Protein AF-K0NRJ4-F1 (afdb_monomer_lite)

Radius of gyration: 26.92 Å; chains: 1; bounding box: 56×39×92 Å

Sequence (185 aa):
MKKTRKTIVTIWINPEILDKLDKFAKKANISRSQLIHNLLTIGYDEINLQKNLGIIKLTLSLERLQAKIAKLLSGAKKKIVIVDPNKKGTNLSIRIDPELMKKIDALANKLSMSRSIFIEYLLEISIKELKYINFPGIIDSALLIRDLNDKISEAWKKLFKKSEKALKEKEVITKIDENLEENNN

InterPro domains:
  IPR002145 Ribbon-helix-helix protein, CopG [PF01402] (91-121)

Organism: Desulfobacula toluolica (strain DSM 7467 / Tol2) (NCBI:txid651182)

Structure (mmCIF, N/CA/C/O backbone):
data_AF-K0NRJ4-F1
#
_entry.id   AF-K0NRJ4-F1
#
loop_
_atom_site.group_PDB
_atom_site.id
_atom_site.type_symbol
_atom_site.label_atom_id
_atom_site.label_alt_id
_atom_site.label_comp_id
_atom_site.label_asym_id
_atom_site.label_entity_id
_atom_site.label_seq_id
_atom_site.pdbx_PDB_ins_code
_atom_site.Cartn_x
_atom_site.Cartn_y
_atom_site.Cartn_z
_atom_site.occupancy
_atom_site.B_iso_or_equiv
_atom_site.auth_seq_id
_atom_site.auth_comp_id
_atom_site.auth_asym_id
_atom_site.auth_atom_id
_atom_site.pdbx_PDB_model_num
ATOM 1 N N . MET A 1 1 ? -8.785 16.308 16.382 1.00 49.69 1 MET A N 1
ATOM 2 C CA . MET A 1 1 ? -7.959 16.033 15.180 1.00 49.69 1 MET A CA 1
ATOM 3 C C . MET A 1 1 ? -8.559 16.771 13.988 1.00 49.69 1 MET A C 1
ATOM 5 O O . MET A 1 1 ? -9.744 16.595 13.727 1.00 49.69 1 MET A O 1
ATOM 9 N N . LYS A 1 2 ? -7.799 17.634 13.299 1.00 53.19 2 LYS A N 1
ATOM 10 C CA . LYS A 1 2 ? -8.275 18.306 12.074 1.00 53.19 2 LYS A CA 1
ATOM 11 C C . LYS A 1 2 ? -8.449 17.251 10.974 1.00 53.19 2 LYS A C 1
ATOM 13 O O . LYS A 1 2 ? -7.509 16.513 10.705 1.00 53.19 2 LYS A O 1
ATOM 18 N N . LYS A 1 3 ? -9.631 17.162 10.348 1.00 60.47 3 LYS A N 1
ATOM 19 C CA . LYS A 1 3 ? -9.841 16.317 9.158 1.00 60.47 3 LYS A CA 1
ATOM 20 C C . LYS A 1 3 ? -8.986 16.874 8.015 1.00 60.47 3 LYS A C 1
ATOM 22 O O .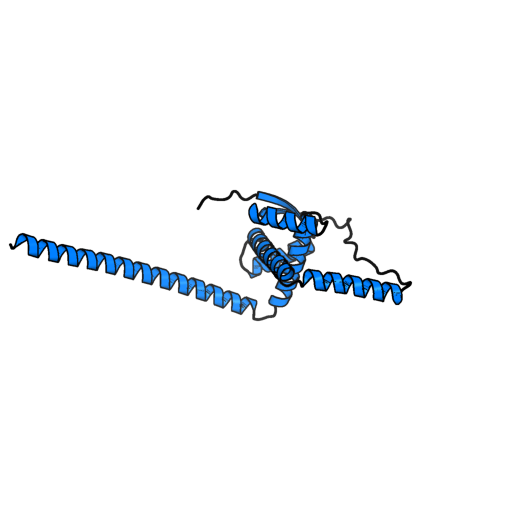 LYS A 1 3 ? -9.338 17.898 7.431 1.00 60.47 3 LYS A O 1
ATOM 27 N N . THR A 1 4 ? -7.868 16.225 7.708 1.00 72.19 4 THR A N 1
ATOM 28 C CA . THR A 1 4 ? -7.084 16.502 6.502 1.00 72.19 4 THR A CA 1
ATOM 29 C C . THR A 1 4 ? -7.940 16.194 5.273 1.00 72.19 4 THR A C 1
ATOM 31 O O . THR A 1 4 ? -8.559 15.133 5.166 1.00 72.19 4 THR A O 1
ATOM 34 N N . ARG A 1 5 ? -8.049 17.161 4.352 1.00 82.81 5 ARG A N 1
ATOM 35 C CA . ARG A 1 5 ? -8.780 16.965 3.092 1.00 82.81 5 ARG A CA 1
ATOM 36 C C . ARG A 1 5 ? -8.004 15.963 2.241 1.00 82.81 5 ARG A C 1
ATOM 38 O O . ARG A 1 5 ? -6.827 16.177 1.985 1.00 82.81 5 ARG A O 1
ATOM 45 N N . LYS A 1 6 ? -8.658 14.884 1.807 1.00 84.81 6 LYS A N 1
ATOM 46 C CA . LYS A 1 6 ? -8.058 13.897 0.896 1.00 84.81 6 LYS A CA 1
ATOM 47 C C . LYS A 1 6 ? -7.960 14.477 -0.515 1.00 84.81 6 LYS A C 1
ATOM 49 O O . LYS A 1 6 ? -8.884 15.161 -0.955 1.00 84.81 6 LYS A O 1
ATOM 54 N N . THR A 1 7 ? -6.887 14.157 -1.230 1.00 87.25 7 THR A N 1
ATOM 55 C CA . THR A 1 7 ? -6.681 14.578 -2.623 1.00 87.25 7 THR A CA 1
ATOM 56 C C . THR A 1 7 ? -7.115 13.460 -3.566 1.00 87.25 7 THR A C 1
ATOM 58 O O . THR A 1 7 ? -6.834 12.288 -3.308 1.00 87.25 7 THR A O 1
ATOM 61 N N . ILE A 1 8 ? -7.817 13.801 -4.649 1.00 89.06 8 ILE A N 1
ATOM 62 C CA . ILE A 1 8 ? -8.159 12.849 -5.714 1.00 89.06 8 ILE A CA 1
ATOM 63 C C . ILE A 1 8 ? -7.032 12.870 -6.740 1.00 89.06 8 ILE A C 1
ATOM 65 O O . ILE A 1 8 ? -6.679 13.931 -7.251 1.00 89.06 8 ILE A O 1
ATOM 69 N N . VAL A 1 9 ? -6.478 11.700 -7.035 1.00 88.44 9 VAL A N 1
ATOM 70 C CA . VAL A 1 9 ? -5.426 11.523 -8.035 1.00 88.44 9 VAL A CA 1
ATOM 71 C C . VAL A 1 9 ? -5.911 10.503 -9.051 1.00 88.44 9 VAL A C 1
ATOM 73 O O . VAL A 1 9 ? -6.355 9.419 -8.674 1.00 88.44 9 VAL A O 1
ATOM 76 N N . THR A 1 10 ? -5.835 10.858 -10.331 1.00 89.00 10 THR A N 1
ATOM 77 C CA . THR A 1 10 ? -6.123 9.944 -11.439 1.00 89.00 10 THR A CA 1
ATOM 78 C C . THR A 1 10 ? -4.811 9.437 -12.011 1.00 89.00 10 THR A C 1
ATOM 80 O O . THR A 1 10 ? -3.925 10.227 -12.335 1.00 89.00 10 THR A O 1
ATOM 83 N N . ILE A 1 11 ? -4.692 8.120 -12.110 1.00 88.50 11 ILE A N 1
ATOM 84 C CA . ILE A 1 11 ? -3.521 7.423 -12.636 1.00 88.50 11 ILE A CA 1
ATOM 85 C C . ILE A 1 11 ? -3.947 6.417 -13.697 1.00 88.50 11 ILE A C 1
ATOM 87 O O . ILE A 1 11 ? -5.046 5.867 -13.645 1.00 88.50 11 ILE A O 1
ATOM 91 N N . TRP A 1 12 ? -3.055 6.175 -14.647 1.00 87.19 12 TRP A N 1
ATOM 92 C CA . TRP A 1 12 ? -3.194 5.094 -15.611 1.00 87.19 12 TRP A CA 1
ATOM 93 C C . TRP A 1 12 ? -2.604 3.830 -14.999 1.00 87.19 12 TRP A C 1
ATOM 95 O O . TRP A 1 12 ? -1.496 3.877 -14.473 1.00 87.19 12 TRP A O 1
ATOM 105 N N . ILE A 1 13 ? -3.357 2.734 -15.027 1.00 87.44 13 ILE A N 1
ATOM 106 C CA . ILE A 1 13 ? -2.923 1.442 -14.488 1.00 87.44 13 ILE A CA 1
ATOM 107 C C . ILE A 1 13 ? -3.192 0.356 -15.519 1.00 87.44 13 ILE A C 1
ATOM 109 O O . ILE A 1 13 ? -4.242 0.349 -16.168 1.00 87.44 13 ILE A O 1
ATOM 113 N N . ASN A 1 14 ? -2.276 -0.601 -15.633 1.00 87.88 14 ASN A N 1
ATOM 114 C CA . ASN A 1 14 ? -2.489 -1.812 -16.409 1.00 87.88 14 ASN A CA 1
ATOM 115 C C . ASN A 1 14 ? -3.772 -2.567 -15.964 1.00 87.88 14 ASN A C 1
ATOM 117 O O . ASN A 1 14 ? -3.909 -2.905 -14.782 1.00 87.88 14 ASN A O 1
ATOM 121 N N . PRO A 1 15 ? -4.695 -2.904 -16.886 1.00 89.25 15 PRO A N 1
ATOM 122 C CA . PRO A 1 15 ? -5.908 -3.664 -16.570 1.00 89.25 15 PRO A CA 1
ATOM 123 C C . PRO A 1 15 ? -5.654 -4.956 -15.774 1.00 89.25 15 PRO A C 1
ATOM 125 O O . PRO A 1 15 ? -6.393 -5.273 -14.847 1.00 89.25 15 PRO A O 1
ATOM 128 N N . GLU A 1 16 ? -4.554 -5.662 -16.048 1.00 88.12 16 GLU A N 1
ATOM 129 C CA . GLU A 1 16 ? -4.206 -6.903 -15.344 1.00 88.12 16 GLU A CA 1
ATOM 130 C C . GLU A 1 16 ? -3.880 -6.680 -13.855 1.00 88.12 16 GLU A C 1
ATOM 132 O O . GLU A 1 16 ? -4.060 -7.576 -13.024 1.00 88.12 16 GLU A O 1
ATOM 137 N N . ILE A 1 17 ? -3.338 -5.507 -13.511 1.00 88.00 17 ILE A N 1
ATOM 138 C CA . ILE A 1 17 ? -3.085 -5.091 -12.125 1.00 88.00 17 ILE A CA 1
ATOM 139 C C . ILE A 1 17 ? -4.425 -4.805 -11.449 1.00 88.00 17 ILE A C 1
ATOM 141 O O . ILE A 1 17 ? -4.657 -5.258 -10.327 1.00 88.00 17 ILE A O 1
ATOM 145 N N . LEU A 1 18 ? -5.327 -4.119 -12.155 1.00 91.62 18 LEU A N 1
ATOM 146 C CA . LEU A 1 18 ? -6.655 -3.786 -11.654 1.00 91.62 18 LEU A CA 1
ATOM 147 C C . LEU A 1 18 ? -7.475 -5.042 -11.317 1.00 91.62 18 LEU A C 1
ATOM 149 O O . LEU A 1 18 ? -8.025 -5.132 -10.220 1.00 91.62 18 LEU A O 1
ATOM 153 N N . ASP A 1 19 ? -7.466 -6.048 -12.192 1.00 93.44 19 ASP A N 1
ATOM 154 C CA . ASP A 1 19 ? -8.160 -7.321 -11.959 1.00 93.44 19 ASP A CA 1
ATOM 155 C C . ASP A 1 19 ? -7.630 -8.059 -10.722 1.00 93.44 19 ASP A C 1
ATOM 157 O O . ASP A 1 19 ? -8.387 -8.661 -9.955 1.00 93.44 19 ASP A O 1
ATOM 161 N N . LYS A 1 20 ? -6.309 -8.023 -10.502 1.00 91.69 20 LYS A N 1
ATOM 162 C CA . LYS A 1 20 ? -5.681 -8.625 -9.315 1.00 91.69 20 LYS A CA 1
ATOM 163 C C . LYS A 1 20 ? -6.092 -7.881 -8.048 1.00 91.69 20 LYS A C 1
ATOM 165 O O . LYS A 1 20 ? -6.431 -8.532 -7.062 1.00 91.69 20 LYS A O 1
ATOM 170 N N . LEU A 1 21 ? -6.102 -6.547 -8.082 1.00 92.31 21 LEU A N 1
ATOM 171 C CA . LEU A 1 21 ? -6.567 -5.726 -6.962 1.00 92.31 21 LEU A CA 1
ATOM 172 C C . LEU A 1 21 ? -8.017 -6.050 -6.607 1.00 92.31 21 LEU A C 1
ATOM 174 O O . LEU A 1 21 ? -8.317 -6.224 -5.430 1.00 92.31 21 LEU A O 1
ATOM 178 N N . ASP A 1 22 ? -8.894 -6.207 -7.598 1.00 94.88 22 ASP A N 1
ATOM 179 C CA . ASP A 1 22 ? -10.293 -6.570 -7.358 1.00 94.88 22 ASP A CA 1
ATOM 180 C C . ASP A 1 22 ? -10.440 -7.966 -6.736 1.00 94.88 22 ASP A C 1
ATOM 182 O O . ASP A 1 22 ? -11.246 -8.150 -5.821 1.00 94.88 22 ASP A O 1
ATOM 186 N N . LYS A 1 23 ? -9.629 -8.944 -7.157 1.00 93.00 23 LYS A N 1
ATOM 187 C CA . LYS A 1 23 ? -9.598 -10.278 -6.529 1.00 93.00 23 LYS A CA 1
ATOM 188 C C . LYS A 1 23 ? -9.177 -10.209 -5.059 1.00 93.00 23 LYS A C 1
ATOM 190 O O . LYS A 1 23 ? -9.844 -10.798 -4.209 1.00 93.00 23 LYS A O 1
ATOM 195 N N . PHE A 1 24 ? -8.106 -9.478 -4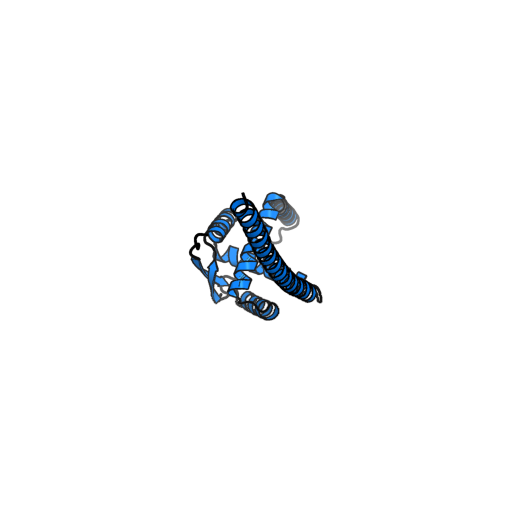.747 1.00 89.50 24 PHE A N 1
ATOM 196 C CA . PHE A 1 24 ? -7.636 -9.323 -3.367 1.00 89.50 24 PHE A CA 1
ATOM 197 C C . PHE A 1 24 ? -8.610 -8.516 -2.505 1.00 89.50 24 PHE A C 1
ATOM 199 O O . PHE A 1 24 ? -8.862 -8.895 -1.364 1.00 89.50 24 PHE A O 1
ATOM 206 N N . ALA A 1 25 ? -9.208 -7.457 -3.051 1.00 91.00 25 ALA A N 1
ATOM 207 C CA . ALA A 1 25 ? -10.193 -6.636 -2.353 1.00 91.00 25 ALA A CA 1
ATOM 208 C C . ALA A 1 25 ? -11.429 -7.459 -1.964 1.00 91.00 25 ALA A C 1
ATOM 210 O O . ALA A 1 25 ? -11.863 -7.407 -0.813 1.00 91.00 25 ALA A O 1
ATOM 211 N N . LYS A 1 26 ? -11.932 -8.291 -2.890 1.00 92.38 26 LYS A N 1
ATOM 212 C CA . LYS A 1 26 ? -13.019 -9.244 -2.617 1.00 92.38 26 LYS A CA 1
ATOM 213 C C . LYS A 1 26 ? -12.633 -10.249 -1.535 1.00 92.38 26 LYS A C 1
ATOM 215 O O . LYS A 1 26 ? -13.396 -10.431 -0.595 1.00 92.38 26 LYS A O 1
ATOM 220 N N . LYS A 1 27 ? -11.446 -10.862 -1.630 1.00 86.81 27 LYS A N 1
ATOM 221 C CA . LYS A 1 27 ? -10.974 -11.839 -0.633 1.00 86.81 27 LYS A CA 1
ATOM 222 C C . LYS A 1 27 ? -10.842 -11.225 0.767 1.00 86.81 27 LYS A C 1
ATOM 224 O O . LYS A 1 27 ? -11.181 -11.871 1.748 1.00 86.81 27 LYS A O 1
ATOM 229 N N . ALA A 1 28 ? -10.376 -9.982 0.859 1.00 83.62 28 ALA A N 1
ATOM 230 C CA . ALA A 1 28 ? -10.199 -9.272 2.125 1.00 83.62 28 ALA A CA 1
ATOM 231 C C . ALA A 1 28 ? -11.476 -8.573 2.637 1.0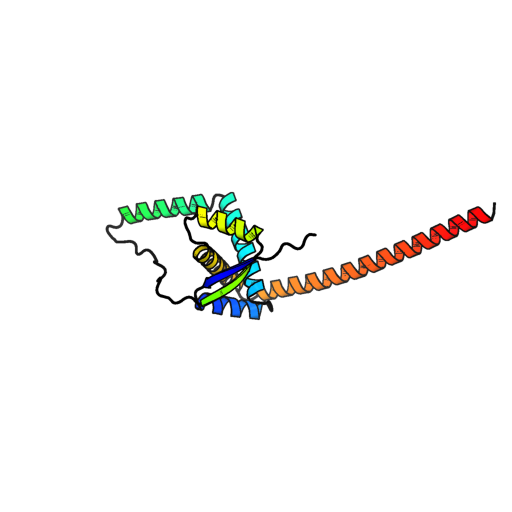0 83.62 28 ALA A C 1
ATOM 233 O O . ALA A 1 28 ? -11.449 -7.990 3.721 1.00 83.62 28 ALA A O 1
ATOM 234 N N . ASN A 1 29 ? -12.574 -8.615 1.874 1.00 89.75 29 ASN A N 1
ATOM 235 C CA . ASN A 1 29 ? -13.825 -7.909 2.153 1.00 89.75 29 ASN A CA 1
ATOM 236 C C . ASN A 1 29 ? -13.637 -6.396 2.409 1.00 89.75 29 ASN A C 1
ATOM 238 O O . ASN A 1 29 ? -14.181 -5.829 3.356 1.00 89.75 29 ASN A O 1
ATOM 242 N N . ILE A 1 30 ? -12.835 -5.732 1.572 1.00 91.25 30 ILE A N 1
ATOM 243 C CA . ILE A 1 30 ? -12.611 -4.279 1.625 1.00 91.25 30 ILE A CA 1
ATOM 244 C C . ILE A 1 30 ? -12.809 -3.648 0.248 1.00 91.25 30 ILE A C 1
ATOM 246 O O . ILE A 1 30 ? -12.726 -4.314 -0.782 1.00 91.25 30 ILE A O 1
ATOM 250 N N . SER A 1 31 ? -13.052 -2.334 0.204 1.00 94.44 31 SER A N 1
ATOM 251 C CA . SER A 1 31 ? -13.150 -1.631 -1.080 1.00 94.44 31 SER A CA 1
ATOM 252 C C . SER A 1 31 ? -11.797 -1.582 -1.797 1.00 94.44 31 SER A C 1
ATOM 254 O O . SER A 1 31 ? -10.745 -1.458 -1.163 1.00 94.44 31 SER A O 1
ATOM 256 N N . ARG A 1 32 ? -11.819 -1.589 -3.135 1.00 94.50 32 ARG A N 1
ATOM 257 C CA . ARG A 1 32 ? -10.614 -1.447 -3.970 1.00 94.50 32 ARG A CA 1
ATOM 258 C C . ARG A 1 32 ? -9.795 -0.212 -3.597 1.00 94.50 32 ARG A C 1
ATOM 260 O O . ARG A 1 32 ? -8.580 -0.293 -3.461 1.00 94.50 32 ARG A O 1
ATOM 267 N N . SER A 1 33 ? -10.455 0.931 -3.400 1.00 91.56 33 SER A N 1
ATOM 268 C CA . SER A 1 33 ? -9.784 2.177 -3.018 1.00 91.56 33 SER A CA 1
ATOM 269 C C . SER A 1 33 ? -9.101 2.069 -1.655 1.00 91.56 33 SER A C 1
ATOM 271 O O . SER A 1 33 ? -8.006 2.601 -1.492 1.00 91.56 33 SER A O 1
ATOM 273 N N . GLN A 1 34 ? -9.718 1.370 -0.695 1.00 90.38 34 GLN A N 1
ATOM 274 C CA . GLN A 1 34 ? -9.108 1.128 0.612 1.00 90.38 34 GLN A CA 1
ATOM 275 C C . GLN A 1 34 ? -7.892 0.206 0.494 1.00 90.38 34 GLN A C 1
ATOM 277 O O . GLN A 1 34 ? -6.855 0.508 1.076 1.00 90.38 34 GLN A O 1
ATOM 282 N N . LEU A 1 35 ? -7.992 -0.876 -0.288 1.00 91.38 35 LEU A N 1
ATOM 283 C CA . LEU A 1 35 ? -6.860 -1.768 -0.540 1.00 91.38 35 LEU A CA 1
ATOM 284 C C . LEU A 1 35 ? -5.690 -1.001 -1.163 1.00 91.38 35 LEU A C 1
ATOM 286 O O . LEU A 1 35 ? -4.581 -1.070 -0.651 1.00 91.38 35 LEU A O 1
ATOM 290 N N . ILE A 1 36 ? -5.940 -0.221 -2.217 1.00 92.12 36 ILE A N 1
ATOM 291 C CA . ILE A 1 36 ? -4.904 0.582 -2.881 1.00 92.12 36 ILE A CA 1
ATOM 292 C C . ILE A 1 36 ? -4.256 1.562 -1.906 1.00 92.12 36 ILE A C 1
ATOM 294 O O . ILE A 1 36 ? -3.036 1.681 -1.880 1.00 92.12 36 ILE A O 1
ATOM 298 N N . HIS A 1 37 ? -5.051 2.243 -1.082 1.00 90.38 37 HIS A N 1
ATOM 299 C CA . HIS A 1 37 ? -4.517 3.151 -0.074 1.00 90.38 37 HIS A CA 1
ATOM 300 C C . HIS A 1 37 ? -3.592 2.432 0.918 1.00 90.38 37 HIS A C 1
ATOM 302 O O . HIS A 1 37 ? -2.500 2.926 1.202 1.00 90.38 37 HIS A O 1
ATOM 308 N N . ASN A 1 38 ? -3.997 1.253 1.395 1.00 89.94 38 ASN A N 1
ATOM 309 C CA . ASN A 1 38 ? -3.187 0.445 2.301 1.00 89.94 38 ASN A CA 1
ATOM 310 C C . ASN A 1 38 ? -1.882 -0.001 1.625 1.00 89.94 38 ASN A C 1
ATOM 312 O O . ASN A 1 38 ? -0.816 0.183 2.203 1.00 89.94 38 ASN A O 1
ATOM 316 N N . LEU A 1 39 ? -1.951 -0.512 0.389 1.00 89.50 39 LEU A N 1
ATOM 317 C CA . LEU A 1 39 ? -0.769 -0.962 -0.355 1.00 89.50 39 LEU A CA 1
ATOM 318 C C . LEU A 1 39 ? 0.209 0.184 -0.620 1.00 89.50 39 LEU A C 1
ATOM 320 O O . LEU A 1 39 ? 1.405 0.012 -0.438 1.00 89.50 39 LEU A O 1
ATOM 324 N N . LEU A 1 40 ? -0.282 1.373 -0.976 1.00 89.81 40 LEU A N 1
ATOM 325 C CA . LEU A 1 40 ? 0.581 2.541 -1.171 1.00 89.81 40 LEU A CA 1
ATOM 326 C C . LEU A 1 40 ? 1.248 3.008 0.119 1.00 89.81 40 LEU A C 1
ATOM 328 O O . LEU A 1 40 ? 2.374 3.495 0.079 1.00 89.81 40 LEU A O 1
ATOM 332 N N . THR A 1 41 ? 0.558 2.874 1.249 1.00 86.31 41 THR A N 1
ATOM 333 C CA . THR A 1 41 ? 1.111 3.238 2.556 1.00 86.31 41 THR A CA 1
ATOM 334 C C . THR A 1 41 ? 2.222 2.263 2.944 1.00 86.31 41 THR A C 1
ATOM 336 O O . THR A 1 41 ? 3.339 2.695 3.213 1.00 86.31 41 THR A O 1
ATOM 339 N N . ILE A 1 42 ? 1.941 0.958 2.869 1.00 84.94 42 ILE A N 1
ATOM 340 C CA . ILE A 1 42 ? 2.903 -0.108 3.179 1.00 84.94 42 ILE A CA 1
ATOM 341 C C . ILE A 1 42 ? 4.103 -0.041 2.232 1.00 84.94 42 ILE A C 1
ATOM 343 O O . ILE A 1 42 ? 5.235 0.061 2.692 1.00 84.94 42 ILE A O 1
ATOM 347 N N . GLY A 1 43 ? 3.866 0.002 0.918 1.00 80.06 43 GLY A N 1
ATOM 348 C CA . GLY A 1 43 ? 4.938 0.041 -0.074 1.00 80.06 43 GLY A CA 1
ATOM 349 C C . GLY A 1 43 ? 5.813 1.294 0.043 1.00 80.06 43 GLY A C 1
ATOM 350 O O . GLY A 1 43 ? 7.023 1.231 -0.172 1.00 80.06 43 GLY A O 1
ATOM 351 N N . TYR A 1 44 ? 5.243 2.440 0.437 1.00 85.81 44 TYR A N 1
ATOM 352 C CA . TYR A 1 44 ? 6.046 3.621 0.758 1.00 85.81 44 TYR A CA 1
ATOM 353 C C . TYR A 1 44 ? 6.958 3.376 1.969 1.00 85.81 44 TYR A C 1
ATOM 355 O O . TYR A 1 44 ? 8.156 3.676 1.906 1.00 85.81 44 TYR A O 1
ATOM 363 N N . ASP A 1 45 ? 6.405 2.849 3.062 1.00 80.88 45 ASP A N 1
ATOM 364 C CA . ASP A 1 45 ? 7.153 2.598 4.294 1.00 80.88 45 ASP A CA 1
ATOM 365 C C . ASP A 1 45 ? 8.261 1.560 4.074 1.00 80.88 45 ASP A C 1
ATOM 367 O O . ASP A 1 45 ? 9.383 1.757 4.543 1.00 80.88 45 ASP A O 1
ATOM 371 N N . GLU A 1 46 ? 8.004 0.521 3.280 1.00 80.06 46 GLU A N 1
ATOM 372 C CA . GLU A 1 46 ? 8.992 -0.487 2.887 1.00 80.06 46 GLU A CA 1
ATOM 373 C C . GLU A 1 46 ? 10.124 0.100 2.048 1.00 80.06 46 GLU A C 1
ATOM 375 O O . GLU A 1 46 ? 11.294 -0.129 2.360 1.00 80.06 46 GLU A O 1
ATOM 380 N N . ILE A 1 47 ? 9.824 0.908 1.023 1.00 80.94 47 ILE A N 1
ATOM 381 C CA . ILE A 1 47 ? 10.875 1.589 0.250 1.00 80.94 47 ILE A CA 1
ATOM 382 C C . ILE A 1 47 ? 11.696 2.499 1.162 1.00 80.94 47 ILE A C 1
ATOM 384 O O . ILE A 1 47 ? 12.924 2.569 1.046 1.00 80.94 47 ILE A O 1
ATOM 388 N N . ASN A 1 48 ? 11.045 3.204 2.085 1.00 77.88 48 ASN A N 1
ATOM 389 C CA . ASN A 1 48 ? 11.741 4.076 3.018 1.00 77.88 48 ASN A CA 1
ATOM 390 C C . ASN A 1 48 ? 12.626 3.278 3.994 1.00 77.88 48 ASN A C 1
ATOM 392 O O . ASN A 1 48 ? 13.758 3.682 4.265 1.00 77.88 48 ASN A O 1
ATOM 396 N N . LEU A 1 49 ? 12.166 2.116 4.461 1.00 78.69 49 LEU A N 1
ATOM 397 C CA . LEU A 1 49 ? 12.949 1.185 5.269 1.00 78.69 49 LEU A CA 1
ATOM 398 C C . LEU A 1 49 ? 14.154 0.650 4.483 1.00 78.69 49 LEU A C 1
ATOM 400 O O . LEU A 1 49 ? 15.285 0.759 4.950 1.00 78.69 49 LEU A O 1
ATOM 404 N N . GLN A 1 50 ? 13.951 0.163 3.257 1.00 75.88 50 GLN A N 1
ATOM 405 C CA . GLN A 1 50 ? 15.028 -0.309 2.379 1.00 75.88 50 GLN A CA 1
ATOM 406 C C . GLN A 1 50 ? 16.060 0.785 2.095 1.00 75.88 50 GLN A C 1
ATOM 408 O O . GLN A 1 50 ? 17.263 0.520 2.021 1.00 75.88 50 GLN A O 1
ATOM 413 N N . LYS A 1 51 ? 15.611 2.035 1.955 1.00 77.00 51 LYS A N 1
ATOM 414 C CA . LYS A 1 51 ? 16.494 3.191 1.812 1.00 77.00 51 LYS A CA 1
ATOM 415 C C . LYS A 1 51 ? 17.337 3.408 3.067 1.00 77.00 51 LYS A C 1
ATOM 417 O O . LYS A 1 51 ? 18.546 3.603 2.944 1.00 77.00 51 LYS A O 1
ATOM 422 N N . ASN A 1 52 ? 16.717 3.379 4.245 1.00 77.44 52 ASN A N 1
ATOM 423 C CA . ASN A 1 52 ? 17.402 3.572 5.524 1.00 77.44 52 ASN A CA 1
ATOM 424 C C . ASN A 1 52 ? 18.397 2.442 5.815 1.00 77.44 52 ASN A C 1
ATOM 426 O O . ASN A 1 52 ? 19.482 2.702 6.323 1.00 77.44 52 ASN A O 1
ATOM 430 N N . LEU A 1 53 ? 18.074 1.216 5.404 1.00 76.69 53 LEU A N 1
ATOM 431 C CA . LEU A 1 53 ? 18.958 0.052 5.490 1.00 76.69 53 LEU A CA 1
ATOM 432 C C . LEU A 1 53 ? 20.059 0.037 4.413 1.00 76.69 53 LEU A C 1
ATOM 434 O O . LEU A 1 53 ? 20.871 -0.881 4.370 1.00 76.69 53 LEU A O 1
ATOM 438 N N . GLY A 1 54 ? 20.092 1.020 3.506 1.00 77.75 54 GLY A N 1
ATOM 439 C CA . GLY A 1 54 ? 21.073 1.075 2.420 1.00 77.75 54 GLY A CA 1
ATOM 440 C C . GLY A 1 54 ? 20.878 0.011 1.331 1.00 77.75 54 GLY A C 1
ATOM 441 O O . GLY A 1 54 ? 21.678 -0.042 0.397 1.00 77.75 54 GLY A O 1
ATOM 442 N N . ILE A 1 55 ? 19.801 -0.779 1.387 1.00 77.62 55 ILE A N 1
ATOM 443 C CA . ILE A 1 55 ? 19.492 -1.850 0.427 1.00 77.62 55 ILE A CA 1
ATOM 444 C C . ILE A 1 55 ? 19.365 -1.278 -0.984 1.00 77.62 55 ILE A C 1
ATOM 446 O O . ILE A 1 55 ? 19.919 -1.836 -1.921 1.00 77.62 55 ILE A O 1
ATOM 450 N N . ILE A 1 56 ? 18.748 -0.103 -1.145 1.00 73.56 56 ILE A N 1
ATOM 451 C CA . ILE A 1 56 ? 18.644 0.550 -2.461 1.00 73.56 56 ILE A CA 1
ATOM 452 C C . ILE A 1 56 ? 20.034 0.844 -3.047 1.00 73.56 56 ILE A C 1
ATOM 454 O O . ILE A 1 56 ? 20.271 0.620 -4.234 1.00 73.56 56 ILE A O 1
ATOM 458 N N . LYS A 1 57 ? 20.981 1.313 -2.220 1.00 71.44 57 LYS A N 1
ATOM 459 C CA . LYS A 1 57 ? 22.360 1.565 -2.668 1.00 71.44 57 LYS A CA 1
ATOM 460 C C . LYS A 1 57 ? 23.056 0.261 -3.057 1.00 71.44 57 LYS A C 1
ATOM 462 O O . LYS A 1 57 ? 23.781 0.249 -4.051 1.00 71.44 57 LYS A O 1
ATOM 467 N N . LEU A 1 58 ? 22.823 -0.820 -2.311 1.00 66.06 58 LEU A N 1
ATOM 468 C CA . LEU A 1 58 ? 23.345 -2.151 -2.627 1.00 66.06 58 LEU A CA 1
ATOM 469 C C . LEU A 1 58 ? 22.778 -2.676 -3.950 1.00 66.06 58 LEU A C 1
ATOM 471 O O . LEU A 1 58 ? 23.555 -3.054 -4.822 1.00 66.06 58 LEU A O 1
ATOM 475 N N . THR A 1 59 ? 21.462 -2.615 -4.154 1.00 70.50 59 THR A N 1
ATOM 476 C CA . THR A 1 59 ? 20.808 -3.070 -5.390 1.00 70.50 59 THR A CA 1
ATOM 477 C C . THR A 1 59 ? 21.290 -2.289 -6.609 1.00 70.50 59 THR A C 1
ATOM 479 O O . THR A 1 59 ? 21.658 -2.896 -7.610 1.00 70.50 59 THR A O 1
ATOM 482 N N . LEU A 1 60 ? 21.393 -0.958 -6.519 1.00 73.25 60 LEU A N 1
ATOM 483 C CA . LEU A 1 60 ? 21.943 -0.135 -7.606 1.00 73.25 60 LEU A CA 1
ATOM 484 C C . LEU A 1 60 ? 23.420 -0.453 -7.882 1.00 73.25 60 LEU A C 1
ATOM 486 O O . LEU A 1 60 ? 23.870 -0.425 -9.028 1.00 73.25 60 LEU A O 1
ATOM 490 N N . SER A 1 61 ? 24.194 -0.763 -6.840 1.00 66.31 61 SER A N 1
ATOM 491 C CA . SER A 1 61 ? 25.596 -1.170 -6.987 1.00 66.31 61 SER A CA 1
ATOM 492 C C . SER A 1 61 ? 25.710 -2.533 -7.672 1.00 66.31 61 SER A C 1
ATOM 494 O O . SER A 1 61 ? 26.531 -2.694 -8.576 1.00 66.31 61 SER A O 1
ATOM 496 N N . LEU A 1 62 ? 24.846 -3.484 -7.306 1.00 66.81 62 LEU A N 1
ATOM 497 C CA . LEU A 1 62 ? 24.739 -4.794 -7.946 1.00 66.81 62 LEU A CA 1
ATOM 498 C C . LEU A 1 62 ? 24.291 -4.677 -9.401 1.00 66.81 62 LEU A C 1
ATOM 500 O O . LEU A 1 62 ? 24.870 -5.335 -10.257 1.00 66.81 62 LEU A O 1
ATOM 504 N N . GLU A 1 63 ? 23.329 -3.810 -9.715 1.00 73.06 63 GLU A N 1
ATOM 505 C CA . GLU A 1 63 ? 22.895 -3.570 -11.092 1.00 73.06 63 GLU A CA 1
ATOM 506 C C . GLU A 1 63 ? 24.038 -3.007 -11.943 1.00 73.06 63 GLU A C 1
ATOM 508 O O . GLU A 1 63 ? 24.288 -3.494 -13.045 1.00 73.06 63 GLU A O 1
ATOM 513 N N . ARG A 1 64 ? 24.803 -2.039 -11.419 1.00 74.56 64 ARG A N 1
ATOM 514 C CA . ARG A 1 64 ? 26.003 -1.509 -12.091 1.00 74.56 64 ARG A CA 1
ATOM 515 C C . ARG A 1 64 ? 27.065 -2.584 -12.296 1.00 74.56 64 ARG A C 1
ATOM 517 O O . ARG A 1 64 ? 27.702 -2.616 -13.347 1.00 74.56 64 ARG A O 1
ATOM 524 N N . LEU A 1 65 ? 27.260 -3.457 -11.311 1.00 72.31 65 LEU A N 1
ATOM 525 C CA . LEU A 1 65 ? 28.202 -4.569 -11.391 1.00 72.31 65 LEU A CA 1
ATOM 526 C C . LEU A 1 65 ? 27.747 -5.600 -12.434 1.00 72.31 65 LEU A C 1
ATOM 528 O O . LEU A 1 65 ? 28.529 -5.956 -13.310 1.00 72.31 65 LEU A O 1
ATOM 532 N N . GLN A 1 66 ? 26.469 -5.981 -12.440 1.00 71.25 66 GLN A N 1
ATOM 533 C CA . GLN A 1 66 ? 25.876 -6.831 -13.473 1.00 71.25 66 GLN A CA 1
ATOM 534 C C . GLN A 1 66 ? 25.920 -6.183 -14.856 1.00 71.25 66 GLN A C 1
ATOM 536 O O . GLN A 1 66 ? 26.124 -6.881 -15.840 1.00 71.25 66 GLN A O 1
ATOM 541 N N . ALA A 1 67 ? 25.726 -4.869 -14.967 1.00 72.31 67 ALA A N 1
ATOM 542 C CA . ALA A 1 67 ? 25.826 -4.148 -16.230 1.00 72.31 67 ALA A CA 1
ATOM 543 C C . ALA A 1 67 ? 27.269 -4.134 -16.752 1.00 72.31 67 ALA A C 1
ATOM 545 O O . ALA A 1 67 ? 27.478 -4.318 -17.947 1.00 72.31 67 ALA A O 1
ATOM 546 N N . LYS A 1 68 ? 28.268 -3.982 -15.871 1.00 76.75 68 LYS A N 1
ATOM 547 C CA . LYS A 1 68 ? 29.691 -4.109 -16.223 1.00 76.75 68 LYS A CA 1
ATOM 548 C C . LYS A 1 68 ? 30.047 -5.533 -16.642 1.00 76.75 68 LYS A C 1
ATOM 550 O O . LYS A 1 68 ? 30.666 -5.703 -17.684 1.00 76.75 68 LYS A O 1
ATOM 555 N N . ILE A 1 69 ? 29.617 -6.538 -15.879 1.00 71.75 69 ILE A N 1
ATOM 556 C CA . ILE A 1 69 ? 29.830 -7.956 -16.202 1.00 71.75 69 ILE A CA 1
ATOM 557 C C . ILE A 1 69 ? 29.139 -8.307 -17.519 1.00 71.75 69 ILE A C 1
ATOM 559 O O . ILE A 1 69 ? 29.762 -8.898 -18.388 1.00 71.75 69 ILE A O 1
ATOM 563 N N . ALA A 1 70 ? 27.893 -7.874 -17.722 1.00 68.88 70 ALA A N 1
ATOM 564 C CA . ALA A 1 70 ? 27.199 -8.036 -18.990 1.00 68.88 70 ALA A CA 1
ATOM 565 C C . ALA A 1 70 ? 27.957 -7.330 -20.116 1.00 68.88 70 ALA A C 1
ATOM 567 O O . ALA A 1 70 ? 28.191 -7.947 -21.136 1.00 68.88 70 ALA A O 1
ATOM 568 N N . LYS A 1 71 ? 28.422 -6.089 -19.956 1.00 74.94 71 LYS A N 1
ATOM 569 C CA . LYS A 1 71 ? 29.198 -5.386 -20.993 1.00 74.94 71 LYS A CA 1
ATOM 570 C C . LYS A 1 71 ? 30.533 -6.077 -21.321 1.00 74.94 71 LYS A C 1
ATOM 572 O O . LYS A 1 71 ? 30.978 -6.003 -22.459 1.00 74.94 71 LYS A O 1
ATOM 577 N N . LEU A 1 72 ? 31.153 -6.744 -20.347 1.00 76.25 72 LEU A N 1
ATOM 578 C CA . LEU A 1 72 ? 32.381 -7.528 -20.533 1.00 76.25 72 LEU A CA 1
ATOM 579 C C . LEU A 1 72 ? 32.119 -8.886 -21.196 1.00 76.25 72 LEU A C 1
ATOM 581 O O . LEU A 1 72 ? 32.887 -9.306 -22.052 1.00 76.25 72 LEU A O 1
ATOM 585 N N . LEU A 1 73 ? 31.029 -9.558 -20.823 1.00 72.88 73 LEU A N 1
ATOM 586 C CA . LEU A 1 73 ? 30.632 -10.857 -21.376 1.00 72.88 73 LEU A CA 1
ATOM 587 C C . LEU A 1 73 ? 29.879 -10.734 -22.702 1.00 72.88 73 LEU A C 1
ATOM 589 O O . LEU A 1 73 ? 29.712 -11.714 -23.421 1.00 72.88 73 LEU A O 1
ATOM 593 N N . SER A 1 74 ? 29.369 -9.546 -23.009 1.00 58.00 74 SER A N 1
ATOM 594 C CA . SER A 1 74 ? 28.421 -9.345 -24.082 1.00 58.00 74 SER A CA 1
ATOM 595 C C . SER A 1 74 ? 28.763 -8.093 -24.900 1.00 58.00 74 SER A C 1
ATOM 597 O O . SER A 1 74 ? 28.452 -6.957 -24.553 1.00 58.00 74 SER A O 1
ATOM 599 N N . GLY A 1 75 ? 29.249 -8.350 -26.113 1.00 54.25 75 GLY A N 1
ATOM 600 C CA . GLY A 1 75 ? 28.692 -7.682 -27.290 1.00 54.25 75 GLY A CA 1
ATOM 601 C C . GLY A 1 75 ? 27.199 -8.014 -27.519 1.00 54.25 75 GLY A C 1
ATOM 602 O O . GLY A 1 75 ? 26.637 -7.624 -28.537 1.00 54.25 75 GLY A O 1
ATOM 603 N N . ALA A 1 76 ? 26.526 -8.728 -26.605 1.00 54.59 76 ALA A N 1
ATOM 604 C CA . ALA A 1 76 ? 25.116 -9.094 -26.690 1.00 54.59 76 ALA A CA 1
ATOM 605 C C . ALA A 1 76 ? 24.224 -8.069 -25.966 1.00 54.59 76 ALA A C 1
ATOM 607 O O . ALA A 1 76 ? 24.211 -7.931 -24.746 1.00 54.59 76 ALA A O 1
ATOM 608 N N . LYS A 1 77 ? 23.443 -7.346 -26.769 1.00 49.78 77 LYS A N 1
ATOM 609 C CA . LYS A 1 77 ? 22.465 -6.336 -26.352 1.00 49.78 77 LYS A CA 1
ATOM 610 C C . LYS A 1 77 ? 21.556 -6.859 -25.231 1.00 49.78 77 LYS A C 1
ATOM 612 O O . LYS A 1 77 ? 20.734 -7.749 -25.448 1.00 49.78 77 LYS A O 1
ATOM 617 N N . LYS A 1 78 ? 21.642 -6.247 -24.048 1.00 47.62 78 LYS A N 1
ATOM 618 C CA . LYS A 1 78 ? 20.683 -6.471 -22.961 1.00 47.62 78 LYS A CA 1
ATOM 619 C C . LYS A 1 78 ? 19.355 -5.814 -23.351 1.00 47.62 78 LYS A C 1
ATOM 621 O O . LYS A 1 78 ? 19.280 -4.597 -23.512 1.00 47.62 78 LYS A O 1
ATOM 626 N N . LYS A 1 79 ? 18.314 -6.626 -23.544 1.00 45.34 79 LYS A N 1
ATOM 627 C CA . LYS A 1 79 ? 16.948 -6.169 -23.820 1.00 45.34 79 LYS A CA 1
ATOM 628 C C . LYS A 1 79 ? 16.409 -5.520 -22.543 1.00 45.34 79 LYS A C 1
ATOM 630 O O . LYS A 1 79 ? 16.079 -6.213 -21.585 1.00 45.34 79 LYS A O 1
ATOM 635 N N . ILE A 1 80 ? 16.396 -4.191 -22.501 1.00 49.56 80 ILE A N 1
ATOM 636 C CA . ILE A 1 80 ? 15.677 -3.441 -21.468 1.00 49.56 80 ILE A CA 1
ATOM 637 C C . ILE A 1 80 ? 14.204 -3.830 -21.613 1.00 49.56 80 ILE A C 1
ATOM 639 O O . ILE A 1 80 ? 13.674 -3.829 -22.726 1.00 49.56 80 ILE A O 1
ATOM 643 N N . VAL A 1 81 ? 13.554 -4.211 -20.512 1.00 48.78 81 VAL A N 1
ATOM 644 C CA . VAL A 1 81 ? 12.102 -4.408 -20.486 1.00 48.78 81 VAL A CA 1
ATOM 645 C C . VAL A 1 81 ? 11.479 -3.021 -20.594 1.00 48.78 81 VAL A C 1
ATOM 647 O O . VAL A 1 81 ? 11.259 -2.335 -19.602 1.00 48.78 81 VAL A O 1
ATOM 650 N N . ILE A 1 82 ? 11.297 -2.564 -21.828 1.00 47.75 82 ILE A N 1
ATOM 651 C CA . ILE A 1 82 ? 10.532 -1.363 -22.131 1.00 47.75 82 ILE A CA 1
ATOM 652 C C . ILE A 1 82 ? 9.079 -1.757 -21.887 1.00 47.75 82 ILE A C 1
ATOM 654 O O . ILE A 1 82 ? 8.547 -2.630 -22.575 1.00 47.75 82 ILE A O 1
ATOM 658 N N . VAL A 1 83 ? 8.467 -1.175 -20.856 1.00 54.88 83 VAL A N 1
ATOM 659 C CA . VAL A 1 83 ? 7.018 -1.254 -20.659 1.00 54.88 83 VAL A CA 1
ATOM 660 C C . VAL A 1 83 ? 6.390 -0.692 -21.928 1.00 54.88 83 VAL A C 1
ATOM 662 O O . VAL A 1 83 ? 6.665 0.451 -22.282 1.00 54.88 83 VAL A O 1
ATOM 665 N N . ASP A 1 84 ? 5.641 -1.526 -22.648 1.00 53.94 84 ASP A N 1
ATOM 666 C CA . ASP A 1 84 ? 5.066 -1.169 -23.943 1.00 53.94 84 ASP A CA 1
ATOM 667 C C . ASP A 1 84 ? 4.136 0.047 -23.774 1.00 53.94 84 ASP A C 1
ATOM 669 O O . ASP A 1 84 ? 3.070 -0.089 -23.161 1.00 53.94 84 ASP A O 1
ATOM 673 N N . PRO A 1 85 ? 4.512 1.236 -24.285 1.00 55.12 85 PRO A N 1
ATOM 674 C CA . PRO A 1 85 ? 3.729 2.454 -24.097 1.00 55.12 85 PRO A CA 1
ATOM 675 C C . PRO A 1 85 ? 2.373 2.397 -24.816 1.00 55.12 85 PRO A C 1
ATOM 677 O O . PRO A 1 85 ? 1.514 3.238 -24.559 1.00 55.12 85 PRO A O 1
ATOM 680 N N . ASN A 1 86 ? 2.157 1.406 -25.692 1.00 57.16 86 ASN A N 1
ATOM 681 C CA . ASN A 1 86 ? 0.914 1.230 -26.440 1.00 57.16 86 ASN A CA 1
ATOM 682 C C . ASN A 1 86 ? -0.119 0.330 -25.745 1.00 57.16 86 ASN A C 1
ATOM 684 O O . ASN A 1 86 ? -1.250 0.222 -26.232 1.00 57.16 86 ASN A O 1
ATOM 688 N N . LYS A 1 87 ? 0.200 -0.298 -24.602 1.00 68.25 87 LYS A N 1
ATOM 689 C CA . LYS A 1 87 ? -0.835 -0.961 -23.796 1.00 68.25 87 LYS A CA 1
ATOM 690 C C . LYS A 1 87 ? -1.734 0.114 -23.181 1.00 68.25 87 LYS A C 1
ATOM 692 O O . LYS A 1 87 ? -1.349 0.803 -22.242 1.00 68.25 87 LYS A O 1
ATOM 697 N N . LYS A 1 88 ? -2.950 0.251 -23.723 1.00 70.06 88 LYS A N 1
ATOM 698 C CA . LYS A 1 88 ? -3.978 1.170 -23.214 1.00 70.06 88 LYS A CA 1
ATOM 699 C C . LYS A 1 88 ? -4.253 0.861 -21.738 1.00 70.06 88 LYS A C 1
ATOM 701 O O . LYS A 1 88 ? -4.842 -0.170 -21.419 1.00 70.06 88 LYS A O 1
ATOM 706 N N . GLY A 1 89 ? -3.792 1.738 -20.850 1.00 78.69 89 GLY A N 1
ATOM 707 C CA . GLY A 1 89 ? -4.097 1.664 -19.425 1.00 78.69 89 GLY A CA 1
ATOM 708 C C . GLY A 1 89 ? -5.564 1.993 -19.150 1.00 78.69 89 GLY A C 1
ATOM 709 O O . GLY A 1 89 ? -6.231 2.6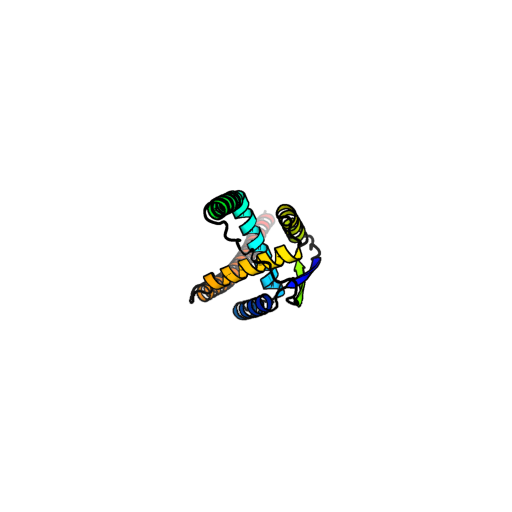56 -19.945 1.00 78.69 89 GLY A O 1
ATOM 710 N N . THR A 1 90 ? -6.059 1.570 -17.992 1.00 85.00 90 THR A N 1
ATOM 711 C CA . THR A 1 90 ? -7.355 2.005 -17.467 1.00 85.00 90 THR A CA 1
ATOM 712 C C . THR A 1 90 ? -7.137 3.198 -16.545 1.00 85.00 90 THR A C 1
ATOM 714 O O . THR A 1 90 ? -6.257 3.171 -15.682 1.00 85.00 90 THR A O 1
ATOM 717 N N . ASN A 1 91 ? -7.949 4.245 -16.703 1.00 86.94 91 ASN A N 1
ATOM 718 C CA . ASN A 1 91 ? -7.958 5.369 -15.773 1.00 86.94 91 ASN A CA 1
ATOM 719 C C . ASN A 1 91 ? -8.529 4.933 -14.425 1.00 86.94 91 ASN A C 1
ATOM 721 O O . ASN A 1 91 ? -9.672 4.482 -14.340 1.00 86.94 91 ASN A O 1
ATOM 725 N N . LEU A 1 92 ? -7.752 5.123 -13.364 1.00 88.19 92 LEU A N 1
ATOM 726 C CA . LEU A 1 92 ? -8.186 4.893 -12.000 1.00 88.19 92 LEU A CA 1
ATOM 727 C C . LEU A 1 92 ? -8.034 6.165 -11.170 1.00 88.19 92 LEU A C 1
ATOM 729 O O . LEU A 1 92 ? -6.934 6.684 -10.999 1.00 88.19 92 LEU A O 1
ATOM 733 N N . SER A 1 93 ? -9.142 6.629 -10.595 1.00 90.19 93 SER A N 1
ATOM 734 C CA . SER A 1 93 ? -9.138 7.718 -9.620 1.00 90.19 93 SER A CA 1
ATOM 735 C C . SER A 1 93 ? -9.132 7.164 -8.199 1.00 90.19 93 SER A C 1
ATOM 737 O O . SER A 1 93 ? -10.025 6.413 -7.802 1.00 90.19 93 SER A O 1
ATOM 739 N N . ILE A 1 94 ? -8.134 7.559 -7.413 1.00 89.81 94 ILE A N 1
ATOM 740 C CA . ILE A 1 94 ? -7.965 7.151 -6.017 1.00 89.81 94 ILE A CA 1
ATOM 741 C C . ILE A 1 94 ? -7.851 8.365 -5.099 1.00 89.81 94 ILE A C 1
ATOM 743 O O . ILE A 1 94 ? -7.367 9.427 -5.485 1.00 89.81 94 ILE A O 1
ATOM 747 N N . ARG A 1 95 ? -8.329 8.208 -3.862 1.00 89.50 95 ARG A N 1
ATOM 748 C CA . ARG A 1 95 ? -8.217 9.229 -2.814 1.00 89.50 95 ARG A CA 1
ATOM 749 C C . ARG A 1 95 ? -6.995 8.926 -1.960 1.00 89.50 95 ARG A C 1
ATOM 751 O O . ARG A 1 95 ? -6.978 7.908 -1.274 1.00 89.50 95 ARG A O 1
ATOM 758 N N . ILE A 1 96 ? -6.011 9.817 -1.984 1.00 89.50 96 ILE A N 1
ATOM 759 C CA . ILE A 1 96 ? -4.745 9.669 -1.260 1.00 89.50 96 ILE A CA 1
ATOM 760 C C . ILE A 1 96 ? -4.628 10.793 -0.229 1.00 89.50 96 ILE A C 1
ATOM 762 O O . ILE A 1 96 ? -5.106 11.912 -0.446 1.00 89.50 96 ILE A O 1
ATOM 766 N N . ASP A 1 97 ? -4.019 10.484 0.913 1.00 90.88 97 ASP A N 1
ATOM 767 C CA . ASP A 1 97 ? -3.655 11.501 1.893 1.00 90.88 97 ASP A CA 1
ATOM 768 C C . ASP A 1 97 ? -2.618 12.479 1.290 1.00 90.88 97 ASP A C 1
ATOM 770 O O . ASP A 1 97 ? -1.654 12.027 0.661 1.00 90.88 97 ASP A O 1
ATOM 774 N N . PRO A 1 98 ? -2.779 13.806 1.447 1.00 91.50 98 PRO A N 1
ATOM 775 C CA . PRO A 1 98 ? -1.840 14.778 0.889 1.00 91.50 98 PRO A CA 1
ATOM 776 C C . PRO A 1 98 ? -0.395 14.602 1.368 1.00 91.50 98 PRO A C 1
ATOM 778 O O . PRO A 1 98 ? 0.534 14.858 0.604 1.00 91.50 98 PRO A O 1
ATOM 781 N N . GLU A 1 99 ? -0.180 14.182 2.615 1.00 91.44 99 GLU A N 1
ATOM 782 C CA . GLU A 1 99 ? 1.160 13.958 3.158 1.00 91.44 99 GLU A CA 1
ATOM 783 C C . GLU A 1 99 ? 1.816 12.741 2.515 1.00 91.44 99 GLU A C 1
ATOM 785 O O . GLU A 1 99 ? 2.977 12.808 2.106 1.00 91.44 99 GLU A O 1
ATOM 790 N N . LEU A 1 100 ? 1.058 11.653 2.354 1.00 90.81 100 LEU A N 1
ATOM 791 C CA . LEU A 1 100 ? 1.515 10.476 1.616 1.00 90.81 100 LEU A CA 1
ATOM 792 C C . LEU A 1 100 ? 1.833 10.840 0.161 1.00 90.81 100 LEU A C 1
ATOM 794 O O . LEU A 1 100 ? 2.864 10.434 -0.367 1.00 90.81 100 LEU A O 1
ATOM 798 N N . MET A 1 101 ? 1.005 11.672 -0.471 1.00 94.31 101 MET A N 1
ATOM 799 C CA . MET A 1 101 ? 1.236 12.117 -1.845 1.00 94.31 101 MET A CA 1
ATOM 800 C C . MET A 1 101 ? 2.534 12.926 -1.981 1.00 94.31 101 MET A C 1
ATOM 802 O O . MET A 1 101 ? 3.340 12.650 -2.866 1.00 94.31 101 MET A O 1
ATOM 806 N N . LYS A 1 102 ? 2.801 13.867 -1.066 1.00 94.56 102 LYS A N 1
ATOM 807 C CA . LYS A 1 102 ? 4.072 14.617 -1.043 1.00 94.56 102 LYS A CA 1
ATOM 808 C C . LYS A 1 102 ? 5.283 13.691 -0.923 1.00 94.56 102 LYS A C 1
ATOM 810 O O . LYS A 1 102 ? 6.306 13.913 -1.569 1.00 94.56 102 LYS A O 1
ATOM 815 N N . LYS A 1 103 ? 5.168 12.655 -0.093 1.00 92.50 103 LYS A N 1
ATOM 816 C CA . LYS A 1 103 ? 6.217 11.653 0.109 1.00 92.50 103 LYS A CA 1
ATOM 817 C C . LYS A 1 103 ? 6.459 10.810 -1.151 1.00 92.50 103 LYS A C 1
ATOM 819 O O . LYS A 1 103 ? 7.611 10.630 -1.545 1.00 92.50 103 LYS A O 1
ATOM 824 N N . ILE A 1 104 ? 5.388 10.358 -1.804 1.00 91.75 104 ILE A N 1
ATOM 825 C CA . ILE A 1 104 ? 5.436 9.644 -3.089 1.00 91.75 104 ILE A CA 1
ATOM 826 C C . ILE A 1 104 ? 6.110 10.515 -4.156 1.00 91.75 104 ILE A C 1
ATOM 828 O O . ILE A 1 104 ? 7.027 10.045 -4.821 1.00 91.75 104 ILE A O 1
ATOM 832 N N . ASP A 1 105 ? 5.728 11.789 -4.271 1.00 94.31 105 ASP A N 1
ATOM 833 C CA . ASP A 1 105 ? 6.331 12.725 -5.230 1.00 94.31 105 ASP A CA 1
ATOM 834 C C . ASP A 1 105 ? 7.829 12.917 -4.988 1.00 94.31 105 ASP A C 1
ATOM 836 O O . ASP A 1 105 ? 8.630 12.892 -5.922 1.00 94.31 105 ASP A O 1
ATOM 840 N N . ALA A 1 106 ? 8.231 13.059 -3.724 1.00 92.81 106 ALA A N 1
ATOM 841 C CA . ALA A 1 106 ? 9.636 13.198 -3.368 1.00 92.81 106 ALA A CA 1
ATOM 842 C C . ALA A 1 106 ? 10.467 11.962 -3.754 1.00 92.81 106 ALA A C 1
ATOM 844 O O . ALA A 1 106 ? 11.632 12.110 -4.127 1.00 92.81 106 ALA A O 1
ATOM 845 N N . LEU A 1 107 ? 9.902 10.752 -3.662 1.00 86.38 107 LEU A N 1
ATOM 846 C CA . LEU A 1 107 ? 10.572 9.523 -4.099 1.00 86.38 107 LEU A CA 1
ATOM 847 C C . LEU A 1 107 ? 10.569 9.371 -5.621 1.00 86.38 107 LEU A C 1
ATOM 849 O O . LEU A 1 107 ? 11.620 9.082 -6.187 1.00 86.38 107 LEU A O 1
ATOM 853 N N . ALA A 1 108 ? 9.439 9.627 -6.279 1.00 87.62 108 ALA A N 1
ATOM 854 C CA . ALA A 1 108 ? 9.323 9.565 -7.734 1.00 87.62 108 ALA A CA 1
ATOM 855 C C . ALA A 1 108 ? 10.342 10.496 -8.411 1.00 87.62 108 ALA A C 1
ATOM 857 O O . ALA A 1 108 ? 11.091 10.062 -9.286 1.00 87.62 108 ALA A O 1
ATOM 858 N N . ASN A 1 109 ? 10.470 11.733 -7.914 1.00 89.94 109 ASN A N 1
ATOM 859 C CA . ASN A 1 109 ? 11.452 12.703 -8.403 1.00 89.94 109 ASN A CA 1
ATOM 860 C C . ASN A 1 109 ? 12.898 12.225 -8.205 1.00 89.94 109 ASN A C 1
ATOM 862 O O . ASN A 1 109 ? 13.735 12.414 -9.081 1.00 89.94 109 ASN A O 1
ATOM 866 N N . LYS A 1 110 ? 13.205 11.577 -7.073 1.00 83.38 110 LYS A N 1
ATOM 867 C CA . LYS A 1 110 ? 14.547 11.024 -6.810 1.00 83.38 110 LYS A CA 1
ATOM 868 C C . LYS A 1 110 ? 14.906 9.860 -7.727 1.00 83.38 110 LYS A C 1
ATOM 870 O O . LYS A 1 110 ? 16.087 9.636 -7.971 1.00 83.38 110 LYS A O 1
ATOM 875 N N . LEU A 1 111 ? 13.907 9.117 -8.193 1.00 81.81 111 LEU A N 1
ATOM 876 C CA . LEU A 1 111 ? 14.070 7.993 -9.113 1.00 81.81 111 LEU A CA 1
ATOM 877 C C . LEU A 1 111 ? 13.921 8.408 -10.583 1.00 81.81 111 LEU A C 1
ATOM 879 O O . LEU A 1 111 ? 13.984 7.547 -11.457 1.00 81.81 111 LEU A O 1
ATOM 883 N N . SER A 1 112 ? 13.728 9.702 -10.863 1.00 86.12 112 SER A N 1
ATOM 884 C CA . SER A 1 112 ? 13.469 10.229 -12.208 1.00 86.12 112 SER A CA 1
ATOM 885 C C . SER A 1 112 ? 12.279 9.549 -12.903 1.00 86.12 112 SER A C 1
ATOM 887 O O . SER A 1 112 ? 12.296 9.327 -14.112 1.00 86.12 112 SER A O 1
ATOM 889 N N . MET A 1 113 ? 11.239 9.203 -12.140 1.00 86.38 113 MET A N 1
ATOM 890 C CA . MET A 1 113 ? 10.016 8.573 -12.640 1.00 86.38 113 MET A CA 1
ATOM 891 C C . MET A 1 113 ? 8.835 9.533 -12.540 1.00 86.38 113 MET A C 1
ATOM 893 O O . MET A 1 113 ? 8.757 10.355 -11.626 1.00 86.38 113 MET A O 1
ATOM 897 N N . SER A 1 114 ? 7.869 9.400 -13.452 1.00 91.12 114 SER A N 1
ATOM 898 C CA . SER A 1 114 ? 6.597 10.101 -13.286 1.00 91.12 114 SER A CA 1
ATOM 899 C C . SER A 1 114 ? 5.826 9.511 -12.105 1.00 91.12 114 SER A C 1
ATOM 901 O O . SER A 1 114 ? 5.928 8.320 -11.799 1.00 91.12 114 SER A O 1
ATOM 903 N N . ARG A 1 115 ? 5.007 10.343 -11.461 1.00 92.31 115 ARG A N 1
ATOM 904 C CA . ARG A 1 115 ? 4.140 9.933 -10.350 1.00 92.31 115 ARG A CA 1
ATOM 905 C C . ARG A 1 115 ? 3.314 8.688 -10.685 1.00 92.31 115 ARG A C 1
ATOM 907 O O . ARG A 1 115 ? 3.266 7.763 -9.884 1.00 92.31 115 ARG A O 1
ATOM 914 N N . SER A 1 116 ? 2.670 8.669 -11.852 1.00 89.88 116 SER A N 1
ATOM 915 C CA . SER A 1 116 ? 1.805 7.559 -12.265 1.00 89.88 116 SER A CA 1
ATOM 916 C C . SER A 1 116 ? 2.592 6.260 -12.424 1.00 89.88 116 SER A C 1
ATOM 918 O O . SER A 1 116 ? 2.164 5.241 -11.895 1.00 89.88 116 SER A O 1
ATOM 920 N N . ILE A 1 117 ? 3.768 6.318 -13.063 1.00 86.94 117 ILE A N 1
ATOM 921 C CA . ILE A 1 117 ? 4.651 5.153 -13.239 1.00 86.94 117 ILE A CA 1
ATOM 922 C C . ILE A 1 117 ? 5.110 4.626 -11.879 1.00 86.94 117 ILE A C 1
ATOM 924 O O . ILE A 1 117 ? 5.086 3.425 -11.632 1.00 86.94 117 ILE A O 1
ATOM 928 N N . PHE A 1 118 ? 5.500 5.521 -10.973 1.00 90.19 118 PHE A N 1
ATOM 929 C CA . PHE A 1 118 ? 5.970 5.120 -9.652 1.00 90.19 118 PHE A CA 1
ATOM 930 C C . PHE A 1 118 ? 4.853 4.502 -8.796 1.00 90.19 118 PHE A C 1
ATOM 932 O O . PHE A 1 118 ? 5.078 3.504 -8.115 1.00 90.19 118 PHE A O 1
ATOM 939 N N . ILE A 1 119 ? 3.634 5.050 -8.856 1.00 91.38 119 ILE A N 1
ATOM 940 C CA . ILE A 1 119 ? 2.472 4.470 -8.172 1.00 91.38 119 ILE A CA 1
ATOM 941 C C . ILE A 1 119 ? 2.117 3.097 -8.756 1.00 91.38 119 ILE A C 1
ATOM 943 O O . ILE A 1 119 ? 1.844 2.168 -7.999 1.00 91.38 119 ILE A O 1
ATOM 947 N N . GLU A 1 120 ? 2.131 2.948 -10.080 1.00 88.00 120 GLU A N 1
ATOM 948 C CA . GLU A 1 120 ? 1.895 1.655 -10.726 1.00 88.00 120 GLU A CA 1
ATOM 949 C C . GLU A 1 120 ? 2.941 0.618 -10.297 1.00 88.00 120 GLU A C 1
ATOM 951 O O . GLU A 1 120 ? 2.581 -0.497 -9.923 1.00 88.00 120 GLU 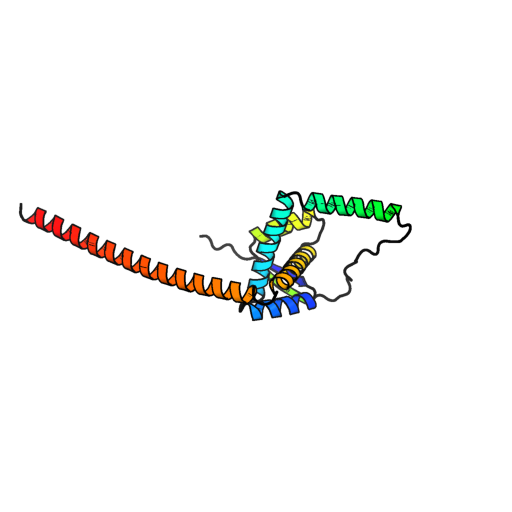A O 1
ATOM 956 N N . TYR A 1 121 ? 4.215 1.011 -10.251 1.00 87.44 121 TYR A N 1
ATOM 957 C CA . TYR A 1 121 ? 5.309 0.163 -9.783 1.00 87.44 121 TYR A CA 1
ATOM 958 C C . TYR A 1 121 ? 5.132 -0.282 -8.324 1.00 87.44 121 TYR A C 1
ATOM 960 O O . TYR A 1 121 ? 5.279 -1.467 -8.020 1.00 87.44 121 TYR A O 1
ATOM 968 N N . LEU A 1 122 ? 4.761 0.641 -7.428 1.00 86.56 122 LEU A N 1
ATOM 969 C CA . LEU A 1 122 ? 4.434 0.322 -6.035 1.00 86.56 122 LEU A CA 1
ATOM 970 C C . LEU A 1 122 ? 3.318 -0.720 -5.947 1.00 86.56 122 LEU A C 1
ATOM 972 O O . LEU A 1 122 ? 3.451 -1.716 -5.241 1.00 86.56 122 LEU A O 1
ATOM 976 N N . LEU A 1 123 ? 2.237 -0.524 -6.705 1.00 88.62 123 LEU A N 1
ATOM 977 C CA . LEU A 1 123 ? 1.128 -1.474 -6.734 1.00 88.62 123 LEU A CA 1
ATOM 978 C C . LEU A 1 123 ? 1.556 -2.835 -7.278 1.00 88.62 123 LEU A C 1
ATOM 980 O O . LEU A 1 123 ? 1.116 -3.862 -6.766 1.00 88.62 123 LEU A O 1
ATOM 984 N N . GLU A 1 124 ? 2.411 -2.866 -8.297 1.00 85.62 124 GLU A N 1
ATOM 985 C CA . GLU A 1 124 ? 2.910 -4.114 -8.859 1.00 85.62 124 GLU A CA 1
ATOM 986 C C . GLU A 1 124 ? 3.741 -4.908 -7.842 1.00 85.62 124 GLU A C 1
ATOM 988 O O . GLU A 1 124 ? 3.525 -6.117 -7.701 1.00 85.62 124 GLU A O 1
ATOM 993 N N . ILE A 1 125 ? 4.649 -4.245 -7.116 1.00 82.56 125 ILE A N 1
ATOM 994 C CA . ILE A 1 125 ? 5.431 -4.864 -6.035 1.00 82.56 125 ILE A CA 1
ATOM 995 C C . ILE A 1 125 ? 4.496 -5.409 -4.963 1.00 82.56 125 ILE A C 1
ATOM 997 O O . ILE A 1 125 ? 4.526 -6.610 -4.691 1.00 82.56 125 ILE A O 1
ATOM 1001 N N . SER A 1 126 ? 3.606 -4.573 -4.430 1.00 81.44 126 SER A N 1
ATOM 1002 C CA . SER A 1 126 ? 2.737 -4.993 -3.334 1.00 81.44 126 SER A CA 1
ATOM 1003 C C . SER A 1 126 ? 1.788 -6.121 -3.749 1.00 81.44 126 SER A C 1
ATOM 1005 O O . SER A 1 126 ? 1.478 -7.003 -2.956 1.00 81.44 126 SER A O 1
ATOM 1007 N N . ILE A 1 127 ? 1.347 -6.176 -5.011 1.00 83.88 127 ILE A N 1
ATOM 1008 C CA . ILE A 1 127 ? 0.567 -7.312 -5.530 1.00 83.88 127 ILE A CA 1
ATOM 1009 C C . ILE A 1 127 ? 1.411 -8.585 -5.622 1.00 83.88 127 ILE A C 1
ATOM 1011 O O . ILE A 1 127 ? 0.893 -9.674 -5.367 1.00 83.88 127 ILE A O 1
ATOM 1015 N N . LYS A 1 128 ? 2.684 -8.489 -6.021 1.00 80.31 128 LYS A N 1
ATOM 1016 C CA . LYS A 1 128 ? 3.593 -9.645 -6.024 1.00 80.31 128 LYS A CA 1
ATOM 1017 C C . LYS A 1 128 ? 3.797 -10.158 -4.600 1.00 80.31 128 LYS A C 1
ATOM 1019 O O . LYS A 1 128 ? 3.647 -11.354 -4.381 1.00 80.31 128 LYS A O 1
ATOM 1024 N N . GLU A 1 129 ? 4.026 -9.275 -3.636 1.00 78.62 129 GLU A N 1
ATOM 1025 C CA . GLU A 1 129 ? 4.130 -9.622 -2.211 1.00 78.62 129 GLU A CA 1
ATOM 1026 C C . GLU A 1 129 ? 2.847 -10.253 -1.684 1.00 78.62 129 GLU A C 1
ATOM 1028 O O . GLU A 1 129 ? 2.892 -11.328 -1.092 1.00 78.62 129 GLU A O 1
ATOM 1033 N N . LEU A 1 130 ? 1.684 -9.676 -2.001 1.00 80.62 130 LEU A N 1
ATOM 1034 C CA . LEU A 1 130 ? 0.395 -10.276 -1.666 1.00 80.62 130 LEU A CA 1
ATOM 1035 C C . LEU A 1 130 ? 0.238 -11.676 -2.256 1.00 80.62 130 LEU A C 1
ATOM 1037 O O . LEU A 1 130 ? -0.369 -12.526 -1.616 1.00 80.62 130 LEU A O 1
ATOM 1041 N N . LYS A 1 131 ? 0.773 -11.957 -3.449 1.00 79.50 131 LYS A N 1
ATOM 1042 C CA . LYS A 1 131 ? 0.763 -13.321 -3.998 1.00 79.50 131 LYS A CA 1
ATOM 1043 C C . LYS A 1 131 ? 1.638 -14.275 -3.191 1.00 79.50 131 LYS A C 1
ATOM 1045 O O . LYS A 1 131 ? 1.216 -15.410 -2.997 1.00 79.50 131 LYS A O 1
ATOM 1050 N N . TYR A 1 132 ? 2.806 -13.831 -2.727 1.00 75.56 132 TYR A N 1
ATOM 1051 C CA . TYR A 1 132 ? 3.666 -14.634 -1.854 1.00 75.56 132 TYR A CA 1
ATOM 1052 C C . TYR A 1 132 ? 3.011 -14.878 -0.488 1.00 75.56 132 TYR A C 1
ATOM 1054 O O . TYR A 1 132 ? 3.045 -15.996 0.013 1.00 75.56 132 TYR A O 1
ATOM 1062 N N . ILE A 1 133 ? 2.345 -13.866 0.075 1.00 72.19 133 ILE A N 1
ATOM 1063 C CA . ILE A 1 133 ? 1.615 -13.965 1.349 1.00 72.19 133 ILE A CA 1
ATOM 1064 C C . ILE A 1 133 ? 0.329 -14.787 1.197 1.00 72.19 133 ILE A C 1
ATOM 1066 O O . ILE A 1 133 ? -0.085 -15.471 2.126 1.00 72.19 133 ILE A O 1
ATOM 1070 N N . ASN A 1 134 ? -0.285 -14.794 0.012 1.00 62.97 134 ASN A N 1
ATOM 1071 C CA . ASN A 1 134 ? -1.425 -15.648 -0.329 1.00 62.97 134 ASN A CA 1
ATOM 1072 C C . ASN A 1 134 ? -1.043 -17.133 -0.485 1.00 62.97 134 ASN A C 1
ATOM 1074 O O . ASN A 1 134 ? -1.802 -17.906 -1.075 1.00 62.97 134 ASN A O 1
ATOM 1078 N N . PHE A 1 135 ? 0.106 -17.543 0.058 1.00 70.06 135 PHE A N 1
ATOM 1079 C CA . PHE A 1 135 ? 0.361 -18.932 0.392 1.00 70.06 135 PHE A CA 1
ATOM 1080 C C . PHE A 1 135 ? -0.803 -19.458 1.257 1.00 70.06 135 PHE A C 1
ATOM 1082 O O . PHE A 1 135 ? -1.223 -18.770 2.199 1.00 70.06 135 PHE A O 1
ATOM 1089 N N . PRO A 1 136 ? -1.387 -20.621 0.917 1.00 64.12 136 PRO A N 1
ATOM 1090 C CA . PRO A 1 136 ? -2.572 -21.129 1.600 1.00 64.12 136 PRO A CA 1
ATOM 1091 C C . PRO A 1 136 ? -2.344 -21.195 3.117 1.00 64.12 136 PRO A C 1
ATOM 1093 O O . PRO A 1 136 ? -1.320 -21.693 3.578 1.00 64.12 136 PRO A O 1
ATOM 1096 N N . GLY A 1 137 ? -3.294 -20.649 3.884 1.00 62.03 137 GLY A N 1
ATOM 1097 C CA . GLY A 1 137 ? -3.282 -20.642 5.349 1.00 62.03 137 GLY A CA 1
ATOM 1098 C C . GLY A 1 137 ? -2.818 -19.339 6.014 1.00 62.03 137 GLY A C 1
ATOM 1099 O O . GLY A 1 137 ? -3.330 -19.021 7.086 1.00 62.03 137 GLY A O 1
ATOM 1100 N N . ILE A 1 138 ? -1.932 -18.532 5.411 1.00 71.62 138 ILE A N 1
ATOM 1101 C CA . ILE A 1 138 ? -1.423 -17.308 6.075 1.00 71.62 138 ILE A CA 1
ATOM 1102 C C . ILE A 1 138 ? -2.497 -16.220 6.131 1.00 71.62 138 ILE A C 1
ATOM 1104 O O . ILE A 1 138 ? -2.730 -15.643 7.191 1.00 71.62 138 ILE A O 1
ATOM 1108 N N . ILE A 1 139 ? -3.183 -15.953 5.014 1.00 68.62 139 ILE A N 1
ATOM 1109 C CA . ILE A 1 139 ? -4.248 -14.936 4.983 1.00 68.62 139 ILE A CA 1
ATOM 1110 C C . ILE A 1 139 ? -5.410 -15.344 5.885 1.00 68.62 139 ILE A C 1
ATOM 1112 O O . ILE A 1 139 ? -5.917 -14.509 6.627 1.00 68.62 139 ILE A O 1
ATOM 1116 N N . ASP A 1 140 ? -5.804 -16.614 5.863 1.00 71.69 140 ASP A N 1
ATOM 1117 C 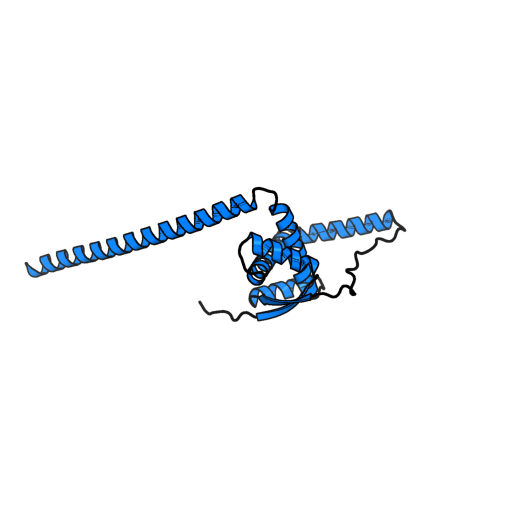CA . ASP A 1 140 ? -6.918 -17.095 6.683 1.00 71.69 140 ASP A CA 1
ATOM 1118 C C . ASP A 1 140 ? -6.563 -17.005 8.176 1.00 71.69 140 ASP A C 1
ATOM 1120 O O . ASP A 1 140 ? -7.360 -16.518 8.974 1.00 71.69 140 ASP A O 1
ATOM 1124 N N . SER A 1 141 ? -5.320 -17.339 8.544 1.00 67.00 141 SER A N 1
ATOM 1125 C CA . SER A 1 141 ? -4.799 -17.140 9.904 1.00 67.00 141 SER A CA 1
ATOM 1126 C C . SER A 1 141 ? -4.751 -15.662 10.296 1.00 67.00 141 SER A C 1
ATOM 1128 O O . SER A 1 141 ? -5.138 -15.302 11.404 1.00 67.00 141 SER A O 1
ATOM 1130 N N . ALA A 1 142 ? -4.319 -14.783 9.390 1.00 68.38 142 ALA A N 1
ATOM 1131 C CA . ALA A 1 142 ? -4.276 -13.346 9.640 1.00 68.38 142 ALA A CA 1
ATOM 1132 C C . ALA A 1 142 ? -5.682 -12.752 9.827 1.00 68.38 142 ALA A C 1
ATOM 1134 O O . ALA A 1 142 ? -5.880 -11.908 10.701 1.00 68.38 142 ALA A O 1
ATOM 1135 N N . LEU A 1 143 ? -6.669 -13.215 9.051 1.00 74.19 143 LEU A N 1
ATOM 1136 C CA . LEU A 1 143 ? -8.073 -12.835 9.218 1.00 74.19 143 LEU A CA 1
ATOM 1137 C C . LEU A 1 143 ? -8.627 -13.333 10.557 1.00 74.19 143 LEU A C 1
ATOM 1139 O O . LEU A 1 143 ? -9.263 -12.556 11.265 1.00 74.19 143 LEU A O 1
ATOM 1143 N N . LEU A 1 144 ? -8.316 -14.570 10.956 1.00 65.94 144 LEU A N 1
ATOM 1144 C CA . LEU A 1 144 ? -8.690 -15.098 12.272 1.00 65.94 144 LEU A CA 1
ATOM 1145 C C . LEU A 1 144 ? -8.082 -14.278 13.415 1.00 65.94 144 LEU A C 1
ATOM 1147 O O . LEU A 1 144 ? -8.789 -13.930 14.358 1.00 65.94 144 LEU A O 1
ATOM 1151 N N . ILE A 1 145 ? -6.796 -13.925 13.326 1.00 66.69 145 ILE A N 1
ATOM 1152 C CA . ILE A 1 145 ? -6.119 -13.088 14.329 1.00 66.69 145 ILE A CA 1
ATOM 1153 C C . ILE A 1 145 ? -6.765 -11.702 14.399 1.00 66.69 145 ILE A C 1
ATOM 1155 O O . ILE A 1 145 ? -7.006 -11.200 15.496 1.00 66.69 145 ILE A O 1
ATOM 1159 N N . ARG A 1 146 ? -7.083 -11.088 13.252 1.00 77.44 146 ARG A N 1
ATOM 1160 C CA . ARG A 1 146 ? -7.783 -9.798 13.203 1.00 77.44 146 ARG A CA 1
ATOM 1161 C C . ARG A 1 146 ? -9.146 -9.885 13.885 1.00 77.44 146 ARG A C 1
ATOM 1163 O O . ARG A 1 146 ? -9.427 -9.084 14.770 1.00 77.44 146 ARG A O 1
ATOM 1170 N N . ASP A 1 147 ? -9.963 -10.864 13.511 1.00 77.38 147 ASP A N 1
ATOM 1171 C CA . ASP A 1 147 ? -11.322 -11.010 14.037 1.00 77.38 147 ASP A CA 1
ATOM 1172 C C . ASP A 1 147 ? -11.312 -11.328 15.546 1.00 77.38 147 ASP A C 1
ATOM 1174 O O . ASP A 1 147 ? -12.177 -10.866 16.295 1.00 77.38 147 ASP A O 1
ATOM 1178 N N . LEU A 1 148 ? -10.308 -12.075 16.021 1.00 70.88 148 LEU A N 1
ATOM 1179 C CA . LEU A 1 148 ? -10.053 -12.277 17.449 1.00 70.88 148 LEU A CA 1
ATOM 1180 C C . LEU A 1 148 ? -9.661 -10.970 18.142 1.00 70.88 148 LEU A C 1
ATOM 1182 O O . LEU A 1 148 ? -10.206 -10.660 19.200 1.00 70.88 148 LEU A O 1
ATOM 1186 N N . ASN A 1 149 ? -8.758 -10.190 17.550 1.00 74.75 149 ASN A N 1
ATOM 1187 C CA . ASN A 1 149 ? -8.317 -8.918 18.111 1.00 74.75 149 ASN A CA 1
ATOM 1188 C C . ASN A 1 149 ? -9.466 -7.903 18.212 1.00 74.75 149 ASN A C 1
ATOM 1190 O O . ASN A 1 149 ? -9.592 -7.222 19.228 1.00 74.75 149 ASN A O 1
ATOM 1194 N N . ASP A 1 150 ? -10.347 -7.844 17.212 1.00 78.38 150 ASP A N 1
ATOM 1195 C CA . ASP A 1 150 ? -11.526 -6.974 17.238 1.00 78.38 150 ASP A CA 1
ATOM 1196 C C . ASP A 1 150 ? -12.488 -7.380 18.367 1.00 78.38 150 ASP A C 1
ATOM 1198 O O . ASP A 1 150 ? -12.900 -6.534 19.168 1.00 78.38 150 ASP A O 1
ATOM 1202 N N . LYS A 1 151 ? -12.769 -8.683 18.521 1.00 82.38 151 LYS A N 1
ATOM 1203 C CA . LYS A 1 151 ? -13.590 -9.209 19.630 1.00 82.38 151 LYS A CA 1
ATOM 1204 C C . LYS A 1 151 ? -12.979 -8.918 20.999 1.00 82.38 151 LYS A C 1
ATOM 1206 O O . LYS A 1 151 ? -13.692 -8.519 21.921 1.00 82.38 151 LYS A O 1
ATOM 1211 N N . ILE A 1 152 ? -11.666 -9.101 21.131 1.00 77.06 152 ILE A N 1
ATOM 1212 C CA . ILE A 1 152 ? -10.925 -8.799 22.357 1.00 77.06 152 ILE A CA 1
ATOM 1213 C C . ILE A 1 152 ? -11.024 -7.297 22.651 1.00 77.06 152 ILE A C 1
ATOM 1215 O O . ILE A 1 152 ? -11.425 -6.922 23.750 1.00 77.06 152 ILE A O 1
ATOM 1219 N N . SER A 1 153 ? -10.755 -6.428 21.672 1.00 80.06 153 SER A N 1
ATOM 1220 C CA . SER A 1 153 ? -10.856 -4.970 21.823 1.00 80.06 153 SER A CA 1
ATOM 1221 C C . SER A 1 153 ? -12.244 -4.527 22.296 1.00 80.06 153 SER A C 1
ATOM 1223 O O . SER A 1 153 ? -12.357 -3.696 23.201 1.00 80.06 153 SER A O 1
ATOM 1225 N N . GLU A 1 154 ? -13.315 -5.096 21.738 1.00 87.38 154 GLU A N 1
ATOM 1226 C CA . GLU A 1 154 ? -14.674 -4.813 22.201 1.00 87.38 154 GLU A CA 1
ATOM 1227 C C . GLU A 1 154 ? -14.930 -5.288 23.634 1.00 87.38 154 GLU A C 1
ATOM 1229 O O . GLU A 1 154 ? -15.546 -4.559 24.419 1.00 87.38 154 GLU A O 1
ATOM 1234 N N . ALA A 1 155 ? -14.449 -6.480 23.997 1.00 83.94 155 ALA A N 1
ATOM 1235 C CA . ALA A 1 155 ? -14.565 -7.002 25.354 1.00 83.94 155 ALA A CA 1
ATOM 1236 C C . ALA A 1 155 ? -13.853 -6.090 26.365 1.00 83.94 155 ALA A C 1
ATOM 1238 O O . ALA A 1 155 ? -14.451 -5.703 27.371 1.00 83.94 155 ALA A O 1
ATOM 1239 N N . TRP A 1 156 ? -12.630 -5.651 26.055 1.00 77.00 156 TRP A N 1
ATOM 1240 C CA . TRP A 1 156 ? -11.895 -4.689 26.877 1.00 77.00 156 TRP A CA 1
ATOM 1241 C C . TRP A 1 156 ? -12.642 -3.363 27.009 1.00 77.00 156 TRP A C 1
ATOM 1243 O O . TRP A 1 156 ? -12.817 -2.877 28.123 1.00 77.00 156 TRP A O 1
ATOM 1253 N N . LYS A 1 157 ? -13.170 -2.798 25.916 1.00 86.00 157 LYS A N 1
ATOM 1254 C CA . LYS A 1 157 ? -13.973 -1.560 25.971 1.00 86.00 157 LYS A CA 1
ATOM 1255 C C . LYS A 1 157 ? -15.197 -1.697 26.880 1.00 86.00 157 LYS A C 1
ATOM 1257 O O . LYS A 1 157 ? -15.536 -0.751 27.590 1.00 86.00 157 LYS A O 1
ATOM 1262 N N . LYS A 1 158 ? -15.866 -2.855 26.873 1.00 90.25 158 LYS A N 1
ATOM 1263 C CA . LYS A 1 158 ? -16.998 -3.130 27.773 1.00 90.25 158 LYS A CA 1
ATOM 1264 C C . LYS A 1 158 ? -16.551 -3.200 29.233 1.00 90.25 158 LYS A C 1
ATOM 1266 O O . LYS A 1 158 ? -17.211 -2.608 30.086 1.00 90.25 158 LYS A O 1
ATOM 1271 N N . LEU A 1 159 ? -15.433 -3.871 29.513 1.00 80.81 159 LEU A N 1
ATOM 1272 C CA . LEU A 1 159 ? -14.865 -3.956 30.860 1.00 80.81 159 LEU A CA 1
ATOM 1273 C C . LEU A 1 159 ? -14.455 -2.577 31.390 1.00 80.81 159 LEU A C 1
ATOM 1275 O O . LEU A 1 159 ? -14.858 -2.227 32.495 1.00 80.81 159 LEU A O 1
ATOM 1279 N N . PHE A 1 160 ? -13.770 -1.765 30.580 1.00 84.00 160 PHE A N 1
ATOM 1280 C CA . PHE A 1 160 ? -13.381 -0.401 30.952 1.00 84.00 160 PHE A CA 1
ATOM 1281 C C . PHE A 1 160 ? -14.588 0.494 31.256 1.00 84.00 160 PHE A C 1
ATOM 1283 O O . PHE A 1 160 ? -14.604 1.193 32.267 1.00 84.00 160 PHE A O 1
ATOM 1290 N N . LYS A 1 161 ? -15.651 0.425 30.444 1.00 90.94 161 LYS A N 1
ATOM 1291 C CA . LYS A 1 161 ? -16.895 1.156 30.739 1.00 90.94 161 LYS A CA 1
ATOM 1292 C C . LYS A 1 161 ? -17.541 0.700 32.048 1.00 90.94 161 LYS A C 1
ATOM 1294 O O . LYS A 1 161 ? -18.084 1.521 32.784 1.00 90.94 161 LYS A O 1
ATOM 1299 N N . LYS A 1 162 ? -17.496 -0.602 32.347 1.00 89.19 162 LYS A N 1
ATOM 1300 C CA . LYS A 1 162 ? -18.030 -1.148 33.600 1.00 89.19 162 LYS A CA 1
ATOM 1301 C C . LYS A 1 162 ? -17.211 -0.677 34.805 1.00 89.19 162 LYS A C 1
ATOM 1303 O O . LYS A 1 162 ? -17.806 -0.295 35.808 1.00 89.19 162 LYS A O 1
ATOM 1308 N N . SER A 1 163 ? -15.880 -0.651 34.701 1.00 82.69 163 SER A N 1
ATOM 1309 C CA . SER A 1 163 ? -15.012 -0.140 35.768 1.00 82.69 163 SER A CA 1
ATOM 1310 C C . SER A 1 163 ? -15.168 1.365 35.979 1.00 82.69 163 SER A C 1
ATOM 1312 O O . SER A 1 163 ? -15.246 1.794 37.124 1.00 82.69 163 SER A O 1
ATOM 1314 N N . GLU A 1 164 ? -15.295 2.164 34.914 1.00 89.12 164 GLU A N 1
ATOM 1315 C CA . GLU A 1 164 ? -15.581 3.603 35.038 1.00 89.12 164 GLU A CA 1
ATOM 1316 C C . GLU A 1 164 ? -16.906 3.858 35.760 1.00 89.12 164 GLU A C 1
ATOM 1318 O O . GLU A 1 164 ? -16.995 4.753 36.598 1.00 89.12 164 GLU A O 1
ATOM 1323 N N . LYS A 1 165 ? -17.942 3.067 35.456 1.00 92.56 165 LYS A N 1
ATOM 1324 C CA . LYS A 1 165 ? -19.238 3.193 36.127 1.00 92.56 165 LYS A CA 1
ATOM 1325 C C . LYS A 1 165 ? -19.137 2.848 37.617 1.00 92.56 165 LYS A C 1
ATOM 1327 O O . LYS A 1 165 ? -19.632 3.607 38.440 1.00 92.56 165 LYS A O 1
ATOM 1332 N N . ALA A 1 166 ? -18.443 1.762 37.955 1.00 85.38 166 ALA A N 1
ATOM 1333 C CA . ALA A 1 166 ? -18.245 1.343 39.342 1.00 85.38 166 ALA A CA 1
ATOM 1334 C C . ALA A 1 166 ? -17.395 2.338 40.153 1.00 85.38 166 ALA A C 1
ATOM 1336 O O . ALA A 1 166 ? -17.656 2.541 41.335 1.00 85.38 166 ALA A O 1
ATOM 1337 N N . LEU A 1 167 ? -16.396 2.975 39.530 1.00 87.56 167 LEU A N 1
ATOM 1338 C CA . LEU A 1 167 ? -15.612 4.039 40.165 1.00 87.56 167 LEU A CA 1
ATOM 1339 C C . LEU A 1 167 ? -16.480 5.259 40.470 1.00 87.56 167 LEU A C 1
ATOM 1341 O O . LEU A 1 167 ? -16.458 5.740 41.596 1.00 87.56 167 LEU A O 1
ATOM 1345 N N . LYS A 1 168 ? -17.311 5.694 39.516 1.00 89.50 168 LYS A N 1
ATOM 1346 C CA . LYS A 1 168 ? -18.262 6.792 39.743 1.00 89.50 168 LYS A CA 1
ATOM 1347 C C . LYS A 1 168 ? -19.266 6.469 40.847 1.00 89.50 168 LYS A C 1
ATOM 1349 O O . LYS A 1 168 ? -19.559 7.326 41.666 1.00 89.50 168 LYS A O 1
ATOM 1354 N N . GLU A 1 169 ? -19.783 5.243 40.885 1.00 86.94 169 GLU A N 1
ATOM 1355 C CA . GLU A 1 169 ? -20.710 4.804 41.935 1.00 86.94 169 GLU A CA 1
ATOM 1356 C C . GLU A 1 169 ? -20.029 4.776 43.315 1.00 86.94 169 GLU A C 1
ATOM 1358 O O . GLU A 1 169 ? -20.620 5.235 44.287 1.00 86.94 169 GLU A O 1
ATOM 1363 N N . LYS A 1 170 ? -18.768 4.328 43.410 1.00 79.38 170 LYS A N 1
ATOM 1364 C CA . LYS A 1 170 ? -18.004 4.370 44.668 1.00 79.38 170 LYS A CA 1
ATOM 1365 C C . LYS A 1 170 ? -17.653 5.789 45.116 1.00 79.38 170 LYS A C 1
ATOM 1367 O O . LYS A 1 170 ? -17.796 6.072 46.297 1.00 79.38 170 LYS A O 1
ATOM 1372 N N . GLU A 1 171 ? -17.259 6.673 44.198 1.00 73.19 171 GLU A N 1
ATOM 1373 C CA . GLU A 1 171 ? -16.991 8.088 44.502 1.00 73.19 171 GLU A CA 1
ATOM 1374 C C . GLU A 1 171 ? -18.236 8.815 45.033 1.00 73.19 171 GLU A C 1
ATOM 1376 O O . GLU A 1 171 ? -18.123 9.689 45.892 1.00 73.19 171 GLU A O 1
ATOM 1381 N N . VAL A 1 172 ? -19.427 8.454 44.541 1.00 67.19 172 VAL A N 1
ATOM 1382 C CA . VAL A 1 172 ? -20.701 8.996 45.039 1.00 67.19 172 VAL A CA 1
ATOM 1383 C C . VAL A 1 172 ? -20.981 8.521 46.465 1.00 67.19 172 VAL A C 1
ATOM 1385 O O . VAL A 1 172 ? -21.403 9.334 47.279 1.00 67.19 172 VAL A O 1
ATOM 1388 N N . ILE A 1 173 ? -20.704 7.252 46.786 1.00 70.75 173 ILE A N 1
ATOM 1389 C CA . ILE A 1 173 ? -20.898 6.711 48.142 1.00 70.75 173 ILE A CA 1
ATOM 1390 C C . ILE A 1 173 ? -19.964 7.408 49.140 1.00 70.75 173 ILE A C 1
ATOM 1392 O O . ILE A 1 173 ? -20.443 7.928 50.140 1.00 70.75 173 ILE A O 1
ATOM 1396 N N . THR A 1 174 ? -18.671 7.544 48.823 1.00 67.19 174 THR A N 1
ATOM 1397 C CA . THR A 1 174 ? -17.714 8.236 49.710 1.00 67.19 174 THR A CA 1
ATOM 1398 C C . THR A 1 174 ? -18.093 9.693 49.991 1.00 67.19 174 THR A C 1
ATOM 1400 O O . THR A 1 174 ? -17.925 10.158 51.109 1.00 67.19 174 THR A O 1
ATOM 1403 N N . LYS A 1 175 ? -18.672 10.409 49.016 1.00 67.94 175 LYS A N 1
ATOM 1404 C CA . LYS A 1 175 ? -19.133 11.794 49.224 1.00 67.94 175 LYS A CA 1
ATOM 1405 C C . LYS A 1 175 ? -20.396 11.893 50.079 1.00 67.94 175 LYS A C 1
ATOM 1407 O O . LYS A 1 175 ? -20.627 12.931 50.691 1.00 67.94 175 LYS A O 1
ATOM 1412 N N . ILE A 1 176 ? -21.251 10.872 50.070 1.00 66.62 176 ILE A N 1
ATOM 1413 C CA . ILE A 1 176 ? -22.450 10.840 50.918 1.00 66.62 176 ILE A CA 1
ATOM 1414 C C . ILE A 1 176 ? -22.040 10.606 52.373 1.00 66.62 176 ILE A C 1
ATOM 1416 O O . ILE A 1 176 ? -22.559 11.291 53.250 1.00 66.62 176 ILE A O 1
ATOM 1420 N N . ASP A 1 177 ? -21.077 9.713 52.609 1.00 71.31 177 ASP A N 1
ATOM 1421 C CA . ASP A 1 177 ? -20.569 9.419 53.952 1.00 71.31 177 ASP A CA 1
ATOM 1422 C C . ASP A 1 177 ? -19.868 10.645 54.575 1.00 71.31 177 ASP A C 1
ATOM 1424 O O . ASP A 1 177 ? -20.180 11.010 55.707 1.00 71.31 177 ASP A O 1
ATOM 1428 N N . GLU A 1 178 ? -19.036 11.371 53.813 1.00 72.06 178 GLU A N 1
ATOM 1429 C CA . GLU A 1 178 ? -18.395 12.621 54.275 1.00 72.06 178 GLU A CA 1
ATOM 1430 C C . GLU A 1 178 ? -19.421 13.716 54.651 1.00 72.06 178 GLU A C 1
ATOM 1432 O O . GLU A 1 178 ? -19.280 14.383 55.674 1.00 72.06 178 GLU A O 1
ATOM 1437 N N . ASN A 1 179 ? -20.511 13.868 53.885 1.00 66.88 179 ASN A N 1
ATOM 1438 C CA . ASN A 1 179 ? -21.564 14.854 54.188 1.00 66.88 179 ASN A CA 1
ATOM 1439 C C . ASN A 1 179 ? -22.447 14.467 55.392 1.00 66.88 179 ASN A C 1
ATOM 1441 O O . ASN A 1 179 ? -23.094 15.333 55.988 1.00 66.88 179 ASN A O 1
ATOM 1445 N N . LEU A 1 180 ? -22.534 13.180 55.737 1.00 69.94 180 LEU A N 1
ATOM 1446 C CA . LEU A 1 180 ? -23.274 12.714 56.915 1.00 69.94 180 LEU A CA 1
ATOM 1447 C C . LEU A 1 180 ? -22.469 12.905 58.206 1.00 69.94 180 LEU A C 1
ATOM 1449 O O . LEU A 1 180 ? -23.068 13.136 59.256 1.00 69.94 180 LEU A O 1
ATOM 1453 N N . GLU A 1 181 ? -21.138 12.855 58.140 1.00 72.81 181 GLU A N 1
ATOM 1454 C CA . GLU A 1 181 ? -20.271 13.181 59.278 1.00 72.81 181 GLU A CA 1
ATOM 1455 C C . GLU A 1 181 ? -20.240 14.692 59.568 1.00 72.81 181 GLU A C 1
ATOM 1457 O O . GLU A 1 181 ? -20.274 15.084 60.734 1.00 72.81 181 GLU A O 1
ATOM 1462 N N . GLU A 1 182 ? -20.275 15.551 58.542 1.00 71.06 182 GLU A N 1
ATOM 1463 C CA . GLU A 1 182 ? -20.314 17.013 58.728 1.00 71.06 182 GLU A CA 1
ATOM 1464 C C . GLU A 1 182 ? -21.639 17.535 59.313 1.00 71.06 182 GLU A C 1
ATOM 1466 O O . GLU A 1 182 ? -21.633 18.544 60.007 1.00 71.06 182 GLU A O 1
ATOM 1471 N N . ASN A 1 183 ? -22.772 16.860 59.082 1.00 69.50 183 ASN A N 1
ATOM 1472 C CA . ASN A 1 183 ? -24.079 17.289 59.610 1.00 69.50 183 ASN A CA 1
ATOM 1473 C C . ASN A 1 183 ? -24.379 16.805 61.042 1.00 69.50 183 ASN A C 1
ATOM 1475 O O . ASN A 1 183 ? -25.396 17.199 61.613 1.00 69.50 183 ASN A O 1
ATOM 1479 N N . ASN A 1 184 ? -23.544 15.929 61.608 1.00 67.38 184 ASN A N 1
ATOM 1480 C CA . ASN A 1 184 ? -23.717 15.392 62.964 1.00 67.38 184 ASN A CA 1
ATOM 1481 C C . ASN A 1 184 ? -22.775 16.028 64.006 1.00 67.38 184 ASN A C 1
ATOM 1483 O O . ASN A 1 184 ? -22.805 15.615 65.167 1.00 67.38 184 ASN A O 1
ATOM 1487 N N . ASN A 1 185 ? -21.977 17.025 63.609 1.00 61.84 185 ASN A N 1
ATOM 1488 C CA . ASN A 1 185 ? -21.164 17.877 64.487 1.00 61.84 185 ASN A CA 1
ATOM 1489 C C . ASN A 1 185 ? -21.722 19.304 64.524 1.00 61.84 185 ASN A C 1
ATOM 1491 O O . ASN A 1 185 ? -21.589 19.944 65.592 1.00 61.84 185 ASN A O 1
#

pLDDT: mean 79.03, std 11.88, range [45.34, 94.88]

Foldseek 3Di:
DDPQDWDKDKAFAQVVLVVLLVVVCVVVVHDSLVSLQVLLVVLLVVVVVCVVVCVVVVVVVVVVVVVVVCVVVDVPDDDDPDPPPPRGTDIDIHTYGPVSLVSLVVVCVVVVHDSNVSSNVSSVVSSVVVVVCVPPPNVVVVVVVVVVVVVVVVVVVVVVVVVVVVVVVVVVVVVVVVVVVVVVD

Secondary structure (DSSP, 8-state):
---PPPEEEEEEE-HHHHHHHHHHHHHHTS-HHHHHHHHHHHHHHHHHHHHHTTHHHHHHHHHHHHHHHHHHH-SS--------TTS-PEEEEEEE-HHHHHHHHHHHHHTT--HHHHHHHHHHHHHHHHHHHTSTTHHHHHHHHHHHHHHHHHHHHHHHHHHHHHHHHHHHHHHHHHHHHHTT-